Protein AF-A0A9D2ZTX0-F1 (afdb_monomer)

InterPro domains:
  IPR010998 Integrase/recombinase, N-terminal [G3DSA:1.10.150.130] (85-192)
  IPR011010 DNA breaking-rejoining enzyme, catalytic core [SSF56349] (91-241)

Mean predicted aligned error: 12.12 Å

Solvent-accessible surface area (backbone atoms only — not comparable to full-atom values): 14372 Å² total; per-residue (Å²): 134,86,78,83,81,73,77,72,77,84,79,88,62,59,55,50,72,52,39,78,42,81,59,102,68,33,22,44,35,32,36,37,48,36,96,87,70,45,77,43,78,47,73,47,78,42,59,91,89,36,73,79,52,48,54,60,50,31,51,50,51,37,53,42,46,73,73,71,55,65,96,76,73,78,82,90,65,90,51,76,45,49,34,66,58,57,50,52,52,50,54,52,48,47,51,52,34,34,74,71,65,79,36,58,68,69,55,41,54,56,50,54,58,50,46,56,54,49,50,52,51,29,65,76,66,72,44,51,34,40,61,50,66,41,52,70,47,55,49,51,50,50,49,41,39,40,70,73,68,62,45,53,46,58,58,47,40,53,50,49,55,51,45,35,54,52,27,45,56,34,29,80,69,58,77,36,99,53,55,41,45,78,79,57,83,76,62,82,59,78,81,82,90,74,79,81,78,48,78,65,54,49,46,55,54,49,60,50,25,60,75,75,35,53,65,60,41,50,52,53,47,46,33,68,77,68,67,45,49,73,81,52,54,80,67,65,52,79,87,76,64,130

Sequence (242 aa):
MSLDEKKCNKDGAGYTLPRIEKGRHPGIVYSYTGRDGRPREVRMPVAYCWLCDARETADKLSGLLLSGWRPDYVPGLEGRALLLVVLDEYLRYIDDMCRLGAMRRKTVYDYSSRLVILEEYVIRNDKWLLSDFGVPMLSLFLDWLVSHRRVGATTRNNYLTWLSALCSWMWERGYVPQNFAARIRRLREPPKRRDALDAGEMRRVTDWFAVHDPWMLLACRMEYYTMIRPSELVRLRVSDIY

Secondary structure (DSSP, 8-state):
---------SSS--BPPPEEE-SSS-EEEEEEE-TTS-EEEEEEE--GGGTTHHHHHHHHHHHHHHTT--TT--SS-TT-SBHHHHHHHHHHHHHHHHHTTSS-HHHHHHHHHHHHHHHHHHHHTT--BGGG-SHHHHHHHHHHHHHTS---HHHHHHHHHHHHHHHHHHHHTTSSSS-GGGGSPPPPPPPP--PPPPHHHHHHHHHHHHHH-HHHHHHHHHHHHH---HHHHTT--GGG--

Nearest PDB structures (foldseek):
  2a3v-assembly1_C  TM=7.462E-01  e=1.115E-03  Vibrio cholerae O1 biovar El Tor str. N16961
  5vfz-assembly1_A  TM=6.547E-01  e=6.049E-03  Brujitavirus brujita
  7m5z-assembly2_B  TM=2.556E-01  e=1.142E+00  Homo sapiens
  7bl1-assembly1_BBB  TM=2.248E-01  e=2.814E+00  Homo sapiens
  4hzs-assembly2_B  TM=2.550E-01  e=5.230E+00  Homo sapiens

Organism: NCBI:txid2840690

Radius of gyration: 24.65 Å; Cα contacts (8 Å, |Δi|>4): 215; chains: 1; bounding box: 64×43×66 Å

Structure (mmCIF, N/CA/C/O backbone):
data_AF-A0A9D2ZTX0-F1
#
_entry.id   AF-A0A9D2ZTX0-F1
#
loop_
_atom_site.group_PDB
_atom_site.id
_atom_site.type_symbol
_atom_site.label_atom_id
_atom_site.label_alt_id
_atom_site.label_comp_id
_atom_site.label_asym_id
_atom_site.label_entity_id
_atom_site.label_seq_id
_atom_site.pdbx_PDB_ins_code
_atom_site.Cartn_x
_atom_site.Cartn_y
_atom_site.Cartn_z
_atom_site.occupancy
_atom_site.B_iso_or_equiv
_atom_site.auth_seq_id
_atom_site.auth_comp_id
_atom_site.auth_asym_id
_atom_site.auth_atom_id
_atom_site.pdbx_PDB_model_num
ATOM 1 N N . MET A 1 1 ? -37.872 -28.916 15.318 1.00 25.91 1 MET A N 1
ATOM 2 C CA . MET A 1 1 ? -37.302 -29.132 16.664 1.00 25.91 1 MET A CA 1
ATOM 3 C C . MET A 1 1 ? -36.012 -28.336 16.782 1.00 25.91 1 MET A C 1
ATOM 5 O O . MET A 1 1 ? -35.060 -28.703 16.116 1.00 25.91 1 MET A O 1
ATOM 9 N N . SER A 1 2 ? -36.069 -27.253 17.572 1.00 31.95 2 SER A N 1
ATOM 10 C CA . SER A 1 2 ? -34.995 -26.553 18.304 1.00 31.95 2 SER A CA 1
ATOM 11 C C . SER A 1 2 ? -33.679 -26.271 17.553 1.00 31.95 2 SER A C 1
ATOM 13 O O . SER A 1 2 ? -32.958 -27.185 17.184 1.00 31.95 2 SER A O 1
ATOM 15 N N . LEU A 1 3 ? -33.266 -25.021 17.361 1.00 25.86 3 LEU A N 1
ATOM 16 C CA . LEU A 1 3 ? -32.976 -24.095 18.454 1.00 25.86 3 LEU A CA 1
ATOM 17 C C . LEU A 1 3 ? -33.368 -22.659 18.099 1.00 25.86 3 LEU A C 1
ATOM 19 O O . LEU A 1 3 ? -32.938 -22.109 17.089 1.00 25.86 3 LEU A O 1
ATOM 23 N N . ASP A 1 4 ? -34.147 -22.067 18.998 1.00 32.75 4 ASP A N 1
ATOM 24 C CA . ASP A 1 4 ? -34.297 -20.632 19.172 1.00 32.75 4 ASP A CA 1
ATOM 25 C C . ASP A 1 4 ? -32.922 -19.940 19.224 1.00 32.75 4 ASP A C 1
ATOM 27 O O . ASP A 1 4 ? -32.225 -19.979 20.244 1.00 32.75 4 ASP A O 1
ATOM 31 N N . GLU A 1 5 ? -32.538 -19.250 18.146 1.00 34.66 5 GLU A N 1
ATOM 32 C CA . GLU A 1 5 ? -31.548 -18.175 18.225 1.00 34.66 5 GLU A CA 1
ATOM 33 C C . GLU A 1 5 ? -32.193 -17.025 19.005 1.00 34.66 5 GLU A C 1
ATOM 35 O O . GLU A 1 5 ? -32.873 -16.149 18.466 1.00 34.66 5 GLU A O 1
ATOM 40 N N . LYS A 1 6 ? -32.031 -17.086 20.330 1.00 38.16 6 LYS A N 1
ATOM 41 C CA . LYS A 1 6 ? -32.435 -16.053 21.281 1.00 38.16 6 LYS A CA 1
ATOM 42 C C . LYS A 1 6 ? -32.016 -14.674 20.762 1.00 38.16 6 LYS A C 1
ATOM 44 O O . LYS A 1 6 ? -30.841 -14.316 20.817 1.00 38.16 6 LYS A O 1
ATOM 49 N N . LYS A 1 7 ? -32.998 -13.862 20.356 1.00 41.53 7 LYS A N 1
ATOM 50 C CA . LYS A 1 7 ? -32.884 -12.399 20.346 1.00 41.53 7 LYS A CA 1
ATOM 51 C C . LYS A 1 7 ? -32.582 -11.965 21.780 1.00 41.53 7 LYS A C 1
ATOM 53 O O . LYS A 1 7 ? -33.493 -11.853 22.598 1.00 41.53 7 LYS A O 1
ATOM 58 N N . CYS A 1 8 ? -31.306 -11.786 22.116 1.00 39.91 8 CYS A N 1
ATOM 59 C CA . CYS A 1 8 ? -30.923 -11.269 23.423 1.00 39.91 8 CYS A CA 1
ATOM 60 C C . CYS A 1 8 ? -31.188 -9.762 23.431 1.00 39.91 8 CYS A C 1
ATOM 62 O O . CYS A 1 8 ? -30.363 -8.947 23.030 1.00 39.91 8 CYS A O 1
ATOM 64 N N . ASN A 1 9 ? -32.409 -9.415 23.821 1.00 46.78 9 ASN A N 1
ATOM 65 C CA . ASN A 1 9 ? -32.866 -8.056 24.014 1.00 46.78 9 ASN A CA 1
ATOM 66 C C . ASN A 1 9 ? -32.496 -7.636 25.440 1.00 46.78 9 ASN A C 1
ATOM 68 O O . ASN A 1 9 ? -33.145 -8.086 26.386 1.00 46.78 9 ASN A O 1
ATOM 72 N N . LYS A 1 10 ? -31.460 -6.807 25.608 1.00 39.66 10 LYS A N 1
ATOM 73 C CA . LYS A 1 10 ? -31.309 -6.054 26.862 1.00 39.66 10 LYS A CA 1
ATOM 74 C C . LYS A 1 10 ? -31.199 -4.540 26.734 1.00 39.66 10 LYS A C 1
ATOM 76 O O . LYS A 1 10 ? -31.651 -3.901 27.663 1.00 39.66 10 LYS A O 1
ATOM 81 N N . ASP A 1 11 ? -30.812 -3.955 25.597 1.00 41.31 11 ASP A N 1
ATOM 82 C CA . ASP A 1 11 ? -30.728 -2.479 25.493 1.00 41.31 11 ASP A CA 1
ATOM 83 C C . ASP A 1 11 ? -31.084 -1.916 24.098 1.00 41.31 11 ASP A C 1
ATOM 85 O O . ASP A 1 11 ? -30.455 -0.983 23.591 1.00 41.31 11 ASP A O 1
ATOM 89 N N . GLY A 1 12 ? -32.071 -2.503 23.408 1.00 49.69 12 GLY A N 1
ATOM 90 C CA . GLY A 1 12 ? -32.541 -1.976 22.114 1.00 49.69 12 GLY A CA 1
ATOM 91 C C . GLY A 1 12 ? -31.479 -1.979 20.999 1.00 49.69 12 GLY A C 1
ATOM 92 O O . GLY A 1 12 ? -31.549 -1.190 20.054 1.00 49.69 12 GLY A O 1
ATOM 93 N N . ALA A 1 13 ? -30.453 -2.826 21.112 1.00 52.16 13 ALA A N 1
ATOM 94 C CA . ALA A 1 13 ? -29.446 -3.057 20.081 1.00 52.16 13 ALA A CA 1
ATOM 95 C C . ALA A 1 13 ? -29.782 -4.372 19.366 1.00 52.16 13 ALA A C 1
ATOM 97 O O . ALA A 1 13 ? -29.557 -5.449 19.906 1.00 52.16 13 ALA A O 1
ATOM 98 N N . GLY A 1 14 ? -30.382 -4.303 18.176 1.00 63.66 14 GLY A N 1
ATOM 99 C CA . GLY A 1 14 ? -30.700 -5.498 17.395 1.00 63.66 14 GLY A CA 1
ATOM 100 C C . GLY A 1 14 ? -29.445 -6.070 16.742 1.00 63.66 14 GLY A C 1
ATOM 101 O O . GLY A 1 14 ? -29.126 -5.659 15.633 1.00 63.66 14 GLY A O 1
ATOM 102 N N . TYR A 1 15 ? -28.733 -6.985 17.400 1.00 66.88 15 TYR A N 1
ATOM 103 C CA . TYR A 1 15 ? -27.594 -7.710 16.823 1.00 66.88 15 TYR A CA 1
ATOM 104 C C . TYR A 1 15 ? -27.727 -9.228 16.998 1.00 66.88 15 TYR A C 1
ATOM 106 O O . TYR A 1 15 ? -28.433 -9.702 17.890 1.00 66.88 15 TYR A O 1
ATOM 114 N N . THR A 1 16 ? -27.050 -9.993 16.142 1.00 77.00 16 THR A N 1
ATOM 115 C CA . THR A 1 16 ? -26.852 -11.439 16.301 1.00 77.00 16 THR A CA 1
ATOM 116 C C . THR A 1 16 ? -25.441 -11.724 16.790 1.00 77.00 16 THR A C 1
ATOM 118 O O . THR A 1 16 ? -24.503 -10.982 16.491 1.00 77.00 16 THR A O 1
ATOM 121 N N . LEU A 1 17 ? -25.284 -12.798 17.564 1.00 75.25 17 LEU A N 1
ATOM 122 C CA . LEU A 1 17 ? -23.962 -13.220 18.010 1.00 75.25 17 LEU A CA 1
ATOM 123 C C . LEU A 1 17 ? -23.125 -13.726 16.816 1.00 75.25 17 LEU A C 1
ATOM 125 O O . LEU A 1 17 ? -23.687 -14.302 15.879 1.00 75.25 17 LEU A O 1
ATOM 129 N N . PRO A 1 18 ? -21.797 -13.523 16.842 1.00 76.94 18 PRO A N 1
ATOM 130 C CA . PRO A 1 18 ? -20.884 -14.024 15.826 1.00 76.94 18 PRO A CA 1
ATOM 131 C C . PRO A 1 18 ? -20.970 -15.540 15.674 1.00 76.94 18 PRO A C 1
ATOM 133 O O . PRO A 1 18 ? -20.752 -16.292 16.622 1.00 76.94 18 PRO A O 1
ATOM 136 N N . ARG A 1 19 ? -21.248 -15.990 14.450 1.00 77.50 19 ARG A N 1
ATOM 137 C CA . ARG A 1 19 ? -21.263 -17.403 14.064 1.00 77.50 19 ARG A CA 1
ATOM 138 C C . ARG A 1 19 ? -20.160 -17.691 13.057 1.00 77.50 19 ARG A C 1
ATOM 140 O O . ARG A 1 19 ? -19.867 -16.872 12.191 1.00 77.50 19 ARG A O 1
ATOM 147 N N . ILE A 1 20 ? -19.560 -18.872 13.143 1.00 73.62 20 ILE A N 1
ATOM 148 C CA . ILE A 1 20 ? -18.525 -19.307 12.201 1.00 73.62 20 ILE A CA 1
ATOM 149 C C . ILE A 1 20 ? -19.203 -20.062 11.057 1.00 73.62 20 ILE A C 1
ATOM 151 O O . ILE A 1 20 ? -19.726 -21.158 11.256 1.00 73.62 20 ILE A O 1
ATOM 155 N N . GLU A 1 21 ? -19.171 -19.507 9.850 1.00 76.56 21 GLU A N 1
ATOM 156 C CA . GLU A 1 21 ? -19.617 -20.193 8.639 1.00 76.56 21 GLU A CA 1
ATOM 157 C C . GLU A 1 21 ? -18.434 -20.904 7.977 1.00 76.56 21 GLU A C 1
ATOM 159 O O . GLU A 1 21 ? -17.402 -20.292 7.719 1.00 76.56 21 GLU A O 1
ATOM 164 N N . LYS A 1 22 ? -18.581 -22.202 7.679 1.00 63.84 22 LYS A N 1
ATOM 165 C CA . LYS A 1 22 ? -17.542 -23.049 7.052 1.00 63.84 22 LYS A CA 1
ATOM 166 C C . LYS A 1 22 ? -17.790 -23.334 5.559 1.00 63.84 22 LYS A C 1
ATOM 168 O O . LYS A 1 22 ? -17.247 -24.291 5.021 1.00 63.84 22 LYS A O 1
ATOM 173 N N . GLY A 1 23 ? -18.664 -22.559 4.910 1.00 65.50 23 GLY A N 1
ATOM 174 C CA . GLY A 1 23 ? -19.071 -22.768 3.514 1.00 65.50 23 GLY A CA 1
ATOM 175 C C . GLY A 1 23 ? -18.003 -22.377 2.482 1.00 65.50 23 GLY A C 1
ATOM 176 O O . GLY A 1 23 ? -16.821 -22.275 2.791 1.00 65.50 23 GLY A O 1
ATOM 177 N N . ARG A 1 24 ? -18.432 -22.087 1.242 1.00 50.38 24 ARG A N 1
ATOM 178 C CA . ARG A 1 24 ? -17.557 -21.677 0.116 1.00 50.38 24 ARG A CA 1
ATOM 179 C C . ARG A 1 24 ? -16.656 -20.469 0.438 1.00 50.38 24 ARG A C 1
ATOM 181 O O . ARG A 1 24 ? -15.595 -20.325 -0.161 1.00 50.38 24 ARG A O 1
ATOM 188 N N . HIS A 1 25 ? -17.072 -19.643 1.400 1.00 55.59 25 HIS A N 1
ATOM 189 C CA . HIS A 1 25 ? -16.300 -18.546 1.979 1.00 55.59 25 HIS A CA 1
ATOM 190 C C . HIS A 1 25 ? -16.294 -18.677 3.511 1.00 55.59 25 HIS A C 1
ATOM 192 O O . HIS A 1 25 ? -17.239 -18.197 4.155 1.00 55.59 25 HIS A O 1
ATOM 198 N N . PRO A 1 26 ? -15.284 -19.352 4.094 1.00 60.81 26 PRO A N 1
ATOM 199 C CA . PRO A 1 26 ? -15.187 -19.497 5.538 1.00 60.81 26 PRO A CA 1
ATOM 200 C C . PRO A 1 26 ? -14.996 -18.129 6.204 1.00 60.81 26 PRO A C 1
ATOM 202 O O . PRO A 1 26 ? -14.228 -17.292 5.726 1.00 60.81 26 PRO A O 1
ATOM 205 N N . GLY A 1 27 ? -15.737 -17.866 7.278 1.00 68.31 27 GLY A N 1
ATOM 206 C CA . GLY A 1 27 ? -15.765 -16.541 7.891 1.00 68.31 27 GLY A CA 1
ATOM 207 C C . GLY A 1 27 ? -16.556 -16.474 9.189 1.00 68.31 27 GLY A C 1
ATOM 208 O O . GLY A 1 27 ? -17.380 -17.345 9.465 1.00 68.31 27 GLY A O 1
ATOM 209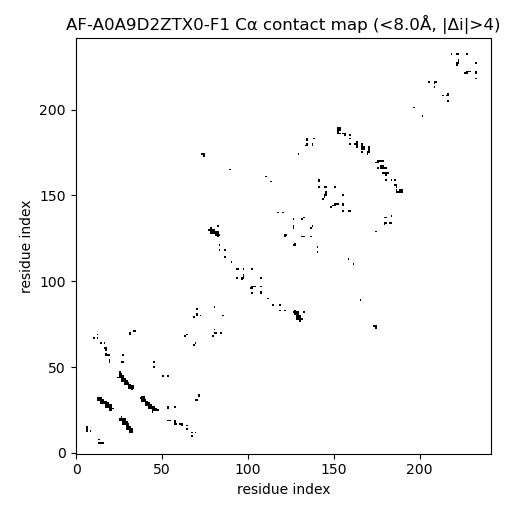 N N . ILE A 1 28 ? -16.324 -15.423 9.971 1.00 70.06 28 ILE A N 1
ATOM 210 C CA . ILE A 1 28 ? -17.171 -15.075 11.116 1.00 70.06 28 ILE A CA 1
ATOM 211 C C . ILE A 1 28 ? -18.236 -14.106 10.618 1.00 70.06 28 ILE A C 1
ATOM 213 O O . ILE A 1 28 ? -17.913 -13.070 10.039 1.00 70.06 28 ILE A O 1
ATOM 217 N N . VAL A 1 29 ? -19.499 -14.458 10.825 1.00 70.50 29 VAL A N 1
ATOM 218 C CA . VAL A 1 29 ? -20.656 -13.687 10.379 1.00 70.50 29 VAL A CA 1
ATOM 219 C C . VAL A 1 29 ? -21.437 -13.216 11.592 1.00 70.50 29 VAL A C 1
ATOM 221 O O . VAL A 1 29 ? -21.759 -14.010 12.473 1.00 70.50 29 VAL A O 1
ATOM 224 N N . TYR A 1 30 ? -21.762 -11.933 11.639 1.00 72.25 30 TYR A N 1
ATOM 225 C CA . TYR A 1 30 ? -22.732 -11.390 12.583 1.00 72.25 30 TYR A CA 1
ATOM 226 C C . TYR A 1 30 ? -23.543 -10.297 11.902 1.00 72.25 30 TYR A C 1
ATOM 228 O O . TYR A 1 30 ? -23.089 -9.667 10.948 1.00 72.25 30 TYR A O 1
ATOM 236 N N . SER A 1 31 ? -24.759 -10.076 12.381 1.00 68.25 31 SER A N 1
ATOM 237 C CA . SER A 1 31 ? -25.627 -9.017 11.885 1.00 68.25 31 SER A CA 1
ATOM 238 C C . SER A 1 31 ? -25.897 -8.012 12.986 1.00 68.25 31 SER A C 1
ATOM 240 O O . SER A 1 31 ? -25.929 -8.354 14.167 1.00 68.25 31 SER A O 1
ATOM 242 N N . TYR A 1 32 ? -26.079 -6.760 12.606 1.00 68.81 32 TYR A N 1
ATOM 243 C CA . TYR A 1 32 ? -26.488 -5.711 13.521 1.00 68.81 32 TYR A CA 1
ATOM 244 C C . TYR A 1 32 ? -27.439 -4.751 12.817 1.00 68.81 32 TYR A C 1
ATOM 246 O O . TYR A 1 32 ? -27.432 -4.614 11.596 1.00 68.81 32 TYR A O 1
ATOM 254 N N . THR A 1 33 ? -28.284 -4.090 13.592 1.00 65.31 33 THR A N 1
ATOM 255 C CA . THR A 1 33 ? -29.212 -3.077 13.103 1.00 65.31 33 THR A CA 1
ATOM 256 C C . THR A 1 33 ? -28.490 -1.744 13.136 1.00 65.31 33 THR A C 1
ATOM 258 O O . THR A 1 33 ? -28.176 -1.253 14.220 1.00 65.31 33 THR A O 1
ATOM 261 N N . GLY A 1 34 ? -28.224 -1.187 11.956 1.00 56.22 34 GLY A N 1
ATOM 262 C CA . GLY A 1 34 ? -27.657 0.145 11.817 1.00 56.22 34 GLY A CA 1
ATOM 263 C C . GLY A 1 34 ? -28.559 1.217 12.434 1.00 56.22 34 GLY A C 1
ATOM 264 O O . GLY A 1 34 ? -29.766 1.021 12.591 1.00 56.22 34 GLY A O 1
ATOM 265 N N . ARG A 1 35 ? -28.005 2.394 12.743 1.00 50.38 35 ARG A N 1
ATOM 266 C CA . ARG A 1 35 ? -28.781 3.585 13.160 1.00 50.38 35 ARG A CA 1
ATOM 267 C C . ARG A 1 35 ? -29.896 3.991 12.187 1.00 50.38 35 ARG A C 1
ATOM 269 O O . ARG A 1 35 ? -30.874 4.596 12.610 1.00 50.38 35 ARG A O 1
ATOM 276 N N . ASP A 1 36 ? -29.749 3.658 10.908 1.00 55.22 36 ASP A N 1
ATOM 277 C CA . ASP A 1 36 ? -30.762 3.816 9.855 1.00 55.22 36 ASP A CA 1
ATOM 278 C C . ASP A 1 36 ? -31.920 2.802 9.969 1.00 55.22 36 ASP A C 1
ATOM 280 O O . ASP A 1 36 ? -32.817 2.784 9.127 1.00 55.22 36 ASP A O 1
ATOM 284 N N . GLY A 1 37 ? -31.896 1.941 10.992 1.00 60.41 37 GLY A N 1
ATOM 285 C CA . GLY A 1 37 ? -32.840 0.848 11.197 1.00 60.41 37 GLY A CA 1
ATOM 286 C C . GLY A 1 37 ? -32.612 -0.330 10.251 1.00 60.41 37 GLY A C 1
ATOM 287 O O . GLY A 1 37 ? -33.380 -1.292 10.289 1.00 60.41 37 GLY A O 1
ATOM 288 N N . ARG A 1 38 ? -31.585 -0.280 9.389 1.00 59.88 38 ARG A N 1
ATOM 289 C CA . ARG A 1 38 ? -31.340 -1.319 8.390 1.00 59.88 38 ARG A CA 1
ATOM 290 C C . ARG A 1 38 ? -30.406 -2.386 8.953 1.00 59.88 38 ARG A C 1
ATOM 292 O O . ARG A 1 38 ? -29.350 -2.049 9.491 1.00 59.88 38 ARG A O 1
ATOM 299 N N . PRO A 1 39 ? -30.748 -3.675 8.815 1.00 62.56 39 PRO A N 1
ATOM 300 C CA . PRO A 1 39 ? -29.838 -4.742 9.187 1.00 62.56 39 PRO A CA 1
ATOM 301 C C . PRO A 1 39 ? -28.631 -4.745 8.243 1.00 62.56 39 PRO A C 1
ATOM 303 O O . PRO A 1 39 ? -28.773 -4.649 7.023 1.00 62.56 39 PRO A O 1
ATOM 306 N N . ARG A 1 40 ? -27.438 -4.860 8.817 1.00 63.12 40 ARG A N 1
ATOM 307 C CA . ARG A 1 40 ? -26.170 -5.023 8.109 1.00 63.12 40 ARG A CA 1
ATOM 308 C C . ARG A 1 40 ? -25.553 -6.338 8.538 1.00 63.12 40 ARG A C 1
ATOM 310 O O . ARG A 1 40 ? -25.450 -6.615 9.731 1.00 63.12 40 ARG A O 1
ATOM 317 N N . GLU A 1 41 ? -25.154 -7.138 7.562 1.00 65.44 41 GLU A N 1
ATOM 318 C CA . GLU A 1 41 ? -24.397 -8.362 7.790 1.00 65.44 41 GLU A CA 1
ATOM 319 C C . GLU A 1 41 ? -22.910 -8.053 7.621 1.00 65.44 41 GLU A C 1
ATOM 321 O O . GLU A 1 41 ? -22.486 -7.524 6.594 1.00 65.44 41 GLU A O 1
ATOM 326 N N . VAL A 1 42 ? -22.126 -8.360 8.649 1.00 63.69 42 VAL A N 1
ATOM 327 C CA . VAL A 1 42 ? -20.670 -8.278 8.615 1.00 63.69 42 VAL A CA 1
ATOM 328 C C . VAL A 1 42 ? -20.138 -9.683 8.454 1.00 63.69 42 VAL A C 1
ATOM 330 O O . VAL A 1 42 ? -20.404 -10.556 9.280 1.00 63.69 42 VAL A O 1
ATOM 333 N N . ARG A 1 43 ? -19.352 -9.885 7.399 1.00 60.41 43 ARG A N 1
ATOM 334 C CA . ARG A 1 43 ? -18.610 -11.117 7.163 1.00 60.41 43 ARG A CA 1
ATOM 335 C C . ARG A 1 43 ? -17.131 -10.809 7.276 1.00 60.41 43 ARG A C 1
ATOM 337 O O . ARG A 1 43 ? -16.570 -10.149 6.411 1.00 60.41 43 ARG A O 1
ATOM 344 N N . MET A 1 44 ? -16.501 -11.314 8.325 1.00 61.25 44 MET A N 1
ATOM 345 C CA . MET A 1 44 ? -15.054 -11.254 8.477 1.00 61.25 44 MET A CA 1
ATOM 346 C C . MET A 1 44 ? -14.467 -12.491 7.792 1.00 61.25 44 MET A C 1
ATOM 348 O O . MET A 1 44 ? -14.708 -13.607 8.268 1.00 61.25 44 MET A O 1
ATOM 352 N N . PRO A 1 45 ? -13.776 -12.338 6.647 1.00 50.47 45 PRO A N 1
ATOM 353 C CA . PRO A 1 45 ? -13.192 -13.468 5.941 1.00 50.47 45 PRO A CA 1
ATOM 354 C C . PRO A 1 45 ? -12.119 -14.116 6.816 1.00 50.47 45 PRO A C 1
ATOM 356 O O . PRO A 1 45 ? -11.211 -13.457 7.312 1.00 50.47 45 PRO A O 1
ATOM 359 N N . VAL A 1 46 ? -12.228 -15.426 7.002 1.00 56.53 46 VAL A N 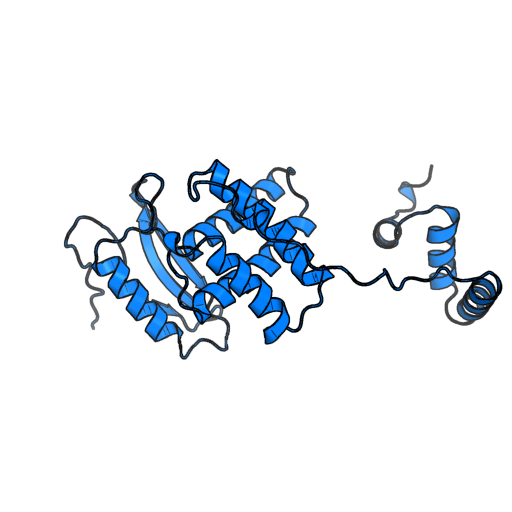1
ATOM 360 C CA . VAL A 1 46 ? -11.255 -16.220 7.752 1.00 56.53 46 VAL A CA 1
ATOM 361 C C . VAL A 1 46 ? -10.452 -16.982 6.706 1.00 56.53 46 VAL A C 1
ATOM 363 O O . VAL A 1 46 ? -10.976 -17.882 6.048 1.00 56.53 46 VAL A O 1
ATOM 366 N N . ALA A 1 47 ? -9.189 -16.607 6.485 1.00 47.34 47 ALA A N 1
ATOM 367 C CA . ALA A 1 47 ? -8.325 -17.384 5.597 1.00 47.34 47 ALA A CA 1
ATOM 368 C C . ALA A 1 47 ? -8.165 -18.818 6.145 1.00 47.34 47 ALA A C 1
ATOM 370 O O . ALA A 1 47 ? -8.202 -19.036 7.353 1.00 47.34 47 ALA A O 1
ATOM 371 N N . TYR A 1 48 ? -7.996 -19.807 5.260 1.00 39.28 48 TYR A N 1
ATOM 372 C CA . TYR A 1 48 ? -8.075 -21.248 5.577 1.00 39.28 48 TYR A CA 1
ATOM 373 C C . TYR A 1 48 ? -7.172 -21.707 6.747 1.00 39.28 48 TYR A C 1
ATOM 375 O O . TYR A 1 48 ? -7.469 -22.709 7.392 1.00 39.28 48 TYR A O 1
ATOM 383 N N . CYS A 1 49 ? -6.099 -20.970 7.056 1.00 38.88 49 CYS A N 1
ATOM 384 C CA . CYS A 1 49 ? -5.198 -21.237 8.180 1.00 38.88 49 CYS A CA 1
ATOM 385 C C . CYS A 1 49 ? -5.697 -20.753 9.564 1.00 38.88 49 CYS A C 1
ATOM 387 O O . CYS A 1 49 ? -5.014 -21.008 10.549 1.00 38.88 49 CYS A O 1
ATOM 389 N N . TRP A 1 50 ? -6.875 -20.118 9.661 1.00 43.88 50 TRP A N 1
ATOM 390 C CA . TRP A 1 50 ? -7.384 -19.437 10.870 1.00 43.88 50 TRP A CA 1
ATOM 391 C C . TRP A 1 50 ? -8.615 -20.092 11.532 1.00 43.88 50 TRP A C 1
ATOM 393 O O . TRP A 1 50 ? -9.237 -19.498 12.410 1.00 43.88 50 TRP A O 1
ATOM 403 N N . LEU A 1 51 ? -9.001 -21.320 11.164 1.00 48.16 51 LEU A N 1
ATOM 404 C CA . LEU A 1 51 ? -10.139 -22.008 11.810 1.00 48.16 51 LEU A CA 1
ATOM 405 C C . LEU A 1 51 ? -9.940 -22.235 13.325 1.00 48.16 51 LEU A C 1
ATOM 407 O O . LEU A 1 51 ? -10.928 -22.370 14.046 1.00 48.16 51 LEU A O 1
ATOM 411 N N . CYS A 1 52 ? -8.690 -22.250 13.795 1.00 45.28 52 CYS A N 1
ATOM 412 C CA . CYS A 1 52 ? -8.312 -22.392 15.203 1.00 45.28 52 CYS A CA 1
ATOM 413 C C . CYS A 1 52 ? -8.628 -21.120 16.013 1.00 45.28 52 CYS A C 1
ATOM 415 O O . CYS A 1 52 ? -9.225 -21.208 17.083 1.00 45.28 52 CYS A O 1
ATOM 417 N N . ASP A 1 53 ? -8.325 -19.947 15.450 1.00 56.25 53 ASP A N 1
ATOM 418 C CA . ASP A 1 53 ? -8.466 -18.639 16.111 1.00 56.25 53 ASP A CA 1
ATOM 419 C C . ASP A 1 53 ? -9.833 -17.988 15.836 1.00 56.25 53 ASP A C 1
ATOM 421 O O . ASP A 1 53 ? -10.230 -17.027 16.497 1.00 56.25 53 ASP A O 1
ATOM 425 N N . ALA A 1 54 ? -10.596 -18.514 14.870 1.00 59.12 54 ALA A N 1
ATOM 426 C CA . ALA A 1 54 ? -11.928 -18.014 14.531 1.00 59.12 54 ALA A CA 1
ATOM 427 C C . ALA A 1 54 ? -12.916 -18.125 15.703 1.00 59.12 54 ALA A C 1
ATOM 429 O O . ALA A 1 54 ? -13.827 -17.309 15.827 1.00 59.12 54 ALA A O 1
ATOM 430 N N . ARG A 1 55 ? -12.733 -19.125 16.573 1.00 65.44 55 ARG A N 1
ATOM 431 C CA . ARG A 1 55 ? -13.561 -19.313 17.769 1.00 65.44 55 ARG A CA 1
ATOM 432 C C . ARG A 1 55 ? -13.225 -18.296 18.848 1.00 65.44 55 ARG A C 1
ATOM 434 O O . ARG A 1 55 ? -14.125 -17.619 19.320 1.00 65.44 55 ARG A O 1
ATOM 441 N N . GLU A 1 56 ? -11.940 -18.099 19.127 1.00 64.44 56 GLU A N 1
ATOM 442 C CA . GLU A 1 56 ? -11.476 -17.058 20.049 1.00 64.44 56 GLU A CA 1
ATOM 443 C C . GLU A 1 56 ? -11.887 -15.656 19.574 1.00 64.44 56 GLU A C 1
ATOM 445 O O . GLU A 1 56 ? -12.342 -14.822 20.354 1.00 64.44 56 GLU A O 1
ATOM 450 N N . THR A 1 57 ? -11.799 -15.413 18.267 1.00 63.94 57 THR A N 1
ATOM 451 C CA . THR A 1 57 ? -12.245 -14.164 17.645 1.00 63.94 57 THR A CA 1
ATOM 452 C C . THR A 1 57 ? -13.756 -13.972 17.803 1.00 63.94 57 THR A C 1
ATOM 454 O O . THR A 1 57 ? -14.201 -12.891 18.188 1.00 63.94 57 THR A O 1
ATOM 457 N N . ALA A 1 58 ? -14.555 -15.016 17.553 1.00 69.31 58 ALA A N 1
ATOM 458 C CA . ALA A 1 58 ? -16.002 -14.983 17.754 1.00 69.31 58 ALA A CA 1
ATOM 459 C C . ALA A 1 58 ? -16.375 -14.760 19.231 1.00 69.31 58 ALA A C 1
ATOM 461 O O . ALA A 1 58 ? -17.297 -13.993 19.513 1.00 69.31 58 ALA A O 1
ATOM 462 N N . ASP A 1 59 ? -15.637 -15.356 20.168 1.00 70.81 59 ASP A N 1
ATOM 463 C CA . ASP A 1 59 ? -15.845 -15.193 21.609 1.00 70.81 59 ASP A CA 1
ATOM 464 C C . ASP A 1 59 ? -15.503 -13.762 22.066 1.00 70.81 59 ASP A C 1
ATOM 466 O O . ASP A 1 59 ? -16.285 -13.135 22.784 1.00 70.81 59 ASP A O 1
ATOM 470 N N . LYS A 1 60 ? -14.395 -13.186 21.578 1.00 68.25 60 LYS A N 1
ATOM 471 C CA . LYS A 1 60 ? -14.025 -11.780 21.831 1.00 68.25 60 LYS A CA 1
ATOM 472 C C . LYS A 1 60 ? -15.061 -10.805 21.257 1.00 68.25 60 LYS A C 1
ATOM 474 O O . LYS A 1 60 ? -15.498 -9.895 21.960 1.00 68.25 60 LYS A O 1
ATOM 479 N N . LEU A 1 61 ? -15.508 -11.010 20.013 1.00 69.75 61 LEU A N 1
ATOM 480 C CA . LEU A 1 61 ? -16.586 -10.217 19.401 1.00 69.75 61 LEU A CA 1
ATOM 481 C C . LEU A 1 61 ? -17.900 -10.343 20.178 1.00 69.75 61 LEU A C 1
ATOM 483 O O . LEU A 1 61 ? -18.590 -9.344 20.372 1.00 69.75 61 LEU A O 1
ATOM 487 N N . SER A 1 62 ? -18.226 -11.544 20.659 1.00 73.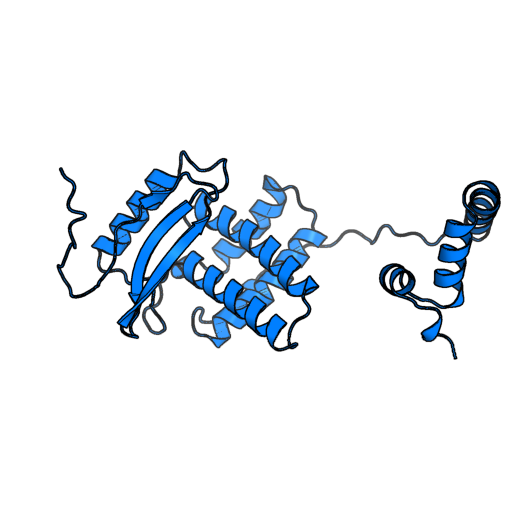44 62 SER A N 1
ATOM 488 C CA . SER A 1 62 ? -19.388 -11.774 21.520 1.00 73.44 62 SER A CA 1
ATOM 489 C C . SER A 1 62 ? -19.273 -10.969 22.812 1.00 73.44 62 SER A C 1
ATOM 491 O O . SER A 1 62 ? -20.223 -10.289 23.184 1.00 73.44 62 SER A O 1
ATOM 493 N N . GLY A 1 63 ? -18.103 -10.976 23.461 1.00 72.25 63 GLY A N 1
ATOM 494 C CA . GLY A 1 63 ? -17.833 -10.170 24.655 1.00 72.25 63 GLY A CA 1
ATOM 495 C C . GLY A 1 63 ? -18.011 -8.669 24.415 1.00 72.25 63 GLY A C 1
ATOM 496 O O . GLY A 1 63 ? -18.653 -7.986 25.213 1.00 72.25 63 GLY A O 1
ATOM 497 N N . LEU A 1 64 ? -17.519 -8.163 23.281 1.00 68.19 64 LEU A N 1
ATOM 498 C CA . LEU A 1 64 ? -17.701 -6.763 22.895 1.00 68.19 64 LEU A CA 1
ATOM 499 C C . LEU A 1 64 ? -19.181 -6.433 22.678 1.00 68.19 64 LEU A C 1
ATOM 501 O O . LEU A 1 64 ? -19.690 -5.509 23.310 1.00 68.19 64 LEU A O 1
ATOM 505 N N . LEU A 1 65 ? -19.899 -7.203 21.861 1.00 68.12 65 LEU A N 1
ATOM 506 C CA . LEU A 1 65 ? -21.328 -6.990 21.606 1.00 68.12 65 LEU A CA 1
ATOM 507 C C . LEU A 1 65 ? -22.165 -7.049 22.898 1.00 68.12 65 LEU A C 1
ATOM 509 O O . LEU A 1 65 ? -23.034 -6.203 23.118 1.00 68.12 65 LEU A O 1
ATOM 513 N N . LEU A 1 66 ? -21.853 -7.992 23.795 1.00 69.94 66 LEU A N 1
ATOM 514 C CA . LEU A 1 66 ? -22.505 -8.132 25.102 1.00 69.94 66 LEU A CA 1
ATOM 515 C C . LEU A 1 66 ? -22.229 -6.948 26.037 1.00 69.94 66 LEU A C 1
ATOM 517 O O . LEU A 1 66 ? -23.093 -6.599 26.837 1.00 69.94 66 LEU A O 1
ATOM 521 N N . SER A 1 67 ? -21.073 -6.291 25.911 1.00 64.56 67 SER A N 1
ATOM 522 C CA . SER A 1 67 ? -20.744 -5.057 26.643 1.00 64.56 67 SER A CA 1
ATOM 523 C C . SER A 1 67 ? -21.486 -3.807 26.134 1.00 64.56 67 SER A C 1
ATOM 525 O O . SER A 1 67 ? -21.230 -2.700 26.608 1.00 64.56 67 SER A O 1
ATOM 527 N N . GLY A 1 68 ? -22.407 -3.965 25.173 1.00 59.66 68 GLY A N 1
ATOM 528 C CA . GLY A 1 68 ? -23.172 -2.871 24.569 1.00 59.66 68 GLY A CA 1
ATOM 529 C C . GLY A 1 68 ? -22.452 -2.180 23.409 1.00 59.66 68 GLY A C 1
ATOM 530 O O . GLY A 1 68 ? -22.842 -1.084 23.003 1.00 59.66 68 GLY A O 1
ATOM 531 N N . TRP A 1 69 ? -21.400 -2.799 22.866 1.00 60.69 69 TRP A N 1
ATOM 532 C CA . TRP A 1 69 ? -20.709 -2.308 21.676 1.00 60.69 69 TRP A CA 1
ATOM 533 C C . TRP A 1 69 ? -21.625 -2.360 20.442 1.00 60.69 69 TRP A C 1
ATOM 535 O O . TRP A 1 69 ? -22.297 -3.364 20.201 1.00 60.69 69 TRP A O 1
ATOM 545 N N . ARG A 1 70 ? -21.646 -1.278 19.648 1.00 56.94 70 ARG A N 1
ATOM 546 C CA . ARG A 1 70 ? -22.395 -1.185 18.383 1.00 56.94 70 ARG A CA 1
ATOM 547 C C . ARG A 1 70 ? -21.425 -1.024 17.199 1.00 56.94 70 ARG A C 1
ATOM 549 O O . ARG A 1 70 ? -20.605 -0.104 17.244 1.00 56.94 70 ARG A O 1
ATOM 556 N N . PRO A 1 71 ? -21.511 -1.863 16.151 1.00 54.81 71 PRO A N 1
ATOM 557 C CA . PRO A 1 71 ? -20.578 -1.843 15.013 1.00 54.81 71 PRO A CA 1
ATOM 558 C C . PRO A 1 71 ? -20.631 -0.579 14.142 1.00 54.81 71 PRO A C 1
ATOM 560 O O . PRO A 1 71 ? -19.693 -0.289 13.410 1.00 54.81 71 PRO A O 1
ATOM 563 N N . ASP A 1 72 ? -21.722 0.172 14.213 1.00 49.72 72 ASP A N 1
ATOM 564 C CA . ASP A 1 72 ? -22.063 1.336 13.390 1.00 49.72 72 ASP A CA 1
ATOM 565 C C . ASP A 1 72 ? -21.670 2.691 14.006 1.00 49.72 72 ASP A C 1
ATOM 567 O O . ASP A 1 72 ? -22.262 3.728 13.702 1.00 49.72 72 ASP A O 1
ATOM 571 N N . TYR A 1 73 ? -20.662 2.717 14.878 1.00 43.09 73 TYR A N 1
ATOM 572 C CA . TYR A 1 73 ? -20.271 3.948 15.558 1.00 43.09 73 TYR A CA 1
ATOM 573 C C . TYR A 1 73 ? -19.372 4.885 14.721 1.00 43.09 73 TYR A C 1
ATOM 575 O O . TYR A 1 73 ? -18.272 4.516 14.314 1.00 43.09 73 TYR A O 1
ATOM 583 N N . VAL A 1 74 ? -19.823 6.138 14.574 1.00 44.44 74 VAL A N 1
ATOM 584 C CA . VAL A 1 74 ? -19.095 7.339 14.110 1.00 44.44 74 VAL A CA 1
ATOM 585 C C . VAL A 1 74 ? -19.592 8.520 14.974 1.00 44.44 74 VAL A C 1
ATOM 587 O O . VAL A 1 74 ? -20.743 8.484 15.422 1.00 44.44 74 VAL A O 1
ATOM 590 N N . PRO A 1 75 ? -18.898 9.664 15.027 1.00 37.66 75 PRO A N 1
ATOM 591 C CA . PRO A 1 75 ? -17.696 10.045 15.778 1.00 37.66 75 PRO A CA 1
ATOM 592 C C . PRO A 1 75 ? -17.999 10.540 17.222 1.00 37.66 75 PRO A C 1
ATOM 594 O O . PRO A 1 75 ? -19.132 10.909 17.530 1.00 37.66 75 PRO A O 1
ATOM 597 N N . GLY A 1 76 ? -16.979 10.595 18.100 1.00 47.81 76 GLY A N 1
ATOM 598 C CA . GLY A 1 76 ? -17.069 11.204 19.451 1.00 47.81 76 GLY A CA 1
ATOM 599 C C . GLY A 1 76 ? -16.804 10.296 20.670 1.00 47.81 76 GLY A C 1
ATOM 600 O O . GLY A 1 76 ? -16.898 10.754 21.803 1.00 47.81 76 GLY A O 1
ATOM 601 N N . LEU A 1 77 ? -16.460 9.023 20.466 1.00 44.84 77 LEU A N 1
ATOM 602 C CA . LEU A 1 77 ? -16.007 8.087 21.500 1.00 44.84 77 LEU A CA 1
ATOM 603 C C . LEU A 1 77 ? -14.679 7.522 21.025 1.00 44.84 77 LEU A C 1
ATOM 605 O O . LEU A 1 77 ? -14.604 6.479 20.370 1.00 44.84 77 LEU A O 1
ATOM 609 N N . GLU A 1 78 ? -13.636 8.282 21.321 1.00 52.84 78 GLU A N 1
ATOM 610 C CA . GLU A 1 78 ? -12.247 7.898 21.136 1.00 52.84 78 GLU A CA 1
ATOM 611 C C . GLU A 1 78 ? -12.024 6.517 21.789 1.00 52.84 78 GLU A C 1
ATOM 613 O O . GLU A 1 78 ? -12.121 6.357 23.004 1.00 52.84 78 GLU A O 1
ATOM 618 N N . GLY A 1 79 ? -11.796 5.484 20.968 1.00 50.78 79 GLY A N 1
ATOM 619 C CA . GLY A 1 79 ? -11.236 4.205 21.420 1.00 50.78 79 GLY A CA 1
ATOM 620 C C . GLY A 1 79 ? -12.149 2.980 21.544 1.00 50.78 79 GLY A C 1
ATOM 621 O O . GLY A 1 79 ? -11.658 1.937 21.965 1.00 50.78 79 GLY A O 1
ATOM 622 N N . ARG A 1 80 ? -13.432 3.029 21.149 1.00 52.66 80 ARG A N 1
ATOM 623 C CA . ARG A 1 80 ? -14.303 1.823 21.147 1.00 52.66 80 ARG A CA 1
ATOM 624 C C . ARG A 1 80 ? -14.664 1.267 19.765 1.00 52.66 80 ARG A C 1
ATOM 626 O O . ARG A 1 80 ? -15.294 0.219 19.695 1.00 52.66 80 ARG A O 1
ATOM 633 N N . ALA A 1 81 ? -14.294 1.921 18.665 1.00 64.69 81 ALA A N 1
ATOM 634 C CA . ALA A 1 81 ? -14.537 1.381 17.322 1.00 64.69 81 ALA A CA 1
ATOM 635 C C . ALA A 1 81 ? -13.597 0.201 17.019 1.00 64.69 81 ALA A C 1
ATOM 637 O O . ALA A 1 81 ? -12.444 0.216 17.446 1.00 64.69 81 ALA A O 1
ATOM 638 N N . LEU A 1 82 ? -14.063 -0.801 16.264 1.00 73.38 82 LEU A N 1
ATOM 639 C CA . LEU A 1 82 ? -13.187 -1.863 15.761 1.00 73.38 82 LEU A CA 1
ATOM 640 C C . LEU A 1 82 ? -12.417 -1.365 14.542 1.00 73.38 82 LEU A C 1
ATOM 642 O O . LEU A 1 82 ? -13.014 -0.912 13.565 1.00 73.38 82 LEU A O 1
ATOM 646 N N . LEU A 1 83 ? -11.099 -1.528 14.568 1.00 82.38 83 LEU A N 1
ATOM 647 C CA . LEU A 1 83 ? -10.226 -1.162 13.460 1.00 82.38 83 LEU A CA 1
ATOM 648 C C . LEU A 1 83 ? -10.626 -1.895 12.172 1.00 82.38 83 LEU A C 1
ATOM 650 O O . LEU A 1 83 ? -10.701 -1.277 11.118 1.00 82.38 83 LEU A O 1
ATOM 654 N N . LEU A 1 84 ? -10.970 -3.182 12.261 1.00 78.94 84 LEU A N 1
ATOM 655 C CA . LEU A 1 84 ? -11.367 -3.984 11.097 1.00 78.94 84 LEU A CA 1
ATOM 656 C C . LEU A 1 84 ? -12.644 -3.466 10.414 1.00 78.94 84 LEU A C 1
ATOM 658 O O . LEU A 1 84 ? -12.754 -3.533 9.196 1.00 78.94 84 LEU A O 1
ATOM 662 N N . VAL A 1 85 ? -13.581 -2.883 11.169 1.00 76.25 85 VAL A N 1
ATOM 663 C CA . VAL A 1 85 ? -14.787 -2.266 10.587 1.00 76.25 85 VAL A CA 1
ATOM 664 C C . VAL A 1 85 ? -14.424 -1.001 9.808 1.00 76.25 85 VAL A C 1
ATOM 666 O O . VAL A 1 85 ? -14.935 -0.779 8.712 1.00 76.25 85 VAL A O 1
ATOM 669 N N . VAL A 1 86 ? -13.502 -0.194 10.341 1.00 83.69 86 VAL A N 1
ATOM 670 C CA . VAL A 1 86 ? -12.994 1.005 9.656 1.00 83.69 86 VAL A CA 1
ATOM 671 C C . VAL A 1 86 ? -12.232 0.626 8.379 1.00 83.69 86 VAL A C 1
ATOM 673 O O . VAL A 1 86 ? -12.363 1.301 7.359 1.00 83.69 86 VAL A O 1
ATOM 676 N N . LEU A 1 87 ? -11.465 -0.469 8.407 1.00 87.00 87 LEU A N 1
ATOM 677 C CA . LEU A 1 87 ? -10.764 -0.988 7.229 1.00 87.00 87 LEU A CA 1
ATOM 678 C C . LEU A 1 87 ? -11.737 -1.501 6.151 1.00 87.00 87 LEU A C 1
ATOM 680 O O . LEU A 1 87 ? -11.542 -1.198 4.975 1.00 87.00 87 LEU A O 1
ATOM 684 N N . ASP A 1 88 ? -12.818 -2.187 6.527 1.00 80.44 88 ASP A N 1
ATOM 685 C CA . ASP A 1 88 ? -13.874 -2.583 5.582 1.00 80.44 88 ASP A CA 1
ATOM 686 C C . ASP A 1 88 ? -14.572 -1.363 4.949 1.00 80.44 88 ASP A C 1
ATOM 688 O O . ASP A 1 88 ? -14.822 -1.326 3.741 1.00 80.44 88 ASP A O 1
ATOM 692 N N . GLU A 1 89 ? -14.838 -0.316 5.734 1.00 82.44 89 GLU A N 1
ATOM 693 C CA . GLU A 1 89 ? -15.401 0.926 5.200 1.00 82.44 89 GLU A CA 1
ATOM 694 C C . GLU A 1 89 ? -14.449 1.606 4.207 1.00 82.44 89 GLU A C 1
ATOM 696 O O . GLU A 1 89 ? -14.888 2.081 3.155 1.00 82.44 89 GLU A O 1
ATOM 701 N N . TYR A 1 90 ? -13.143 1.594 4.484 1.00 91.81 90 TYR A N 1
ATOM 702 C CA . TYR A 1 90 ? -12.140 2.067 3.534 1.00 91.81 90 TYR A CA 1
ATOM 703 C C . TYR A 1 90 ? -12.153 1.254 2.234 1.00 91.81 90 TYR A C 1
ATOM 705 O O . TYR A 1 90 ? -12.067 1.833 1.150 1.00 91.81 90 TYR A O 1
ATOM 713 N N . LEU A 1 91 ? -12.302 -0.072 2.319 1.00 87.44 91 LEU A N 1
ATOM 714 C CA . LEU A 1 91 ? -12.379 -0.948 1.150 1.00 87.44 91 LEU A CA 1
ATOM 715 C C . LEU A 1 91 ? -13.600 -0.625 0.272 1.00 87.44 91 LEU A C 1
ATOM 717 O O . LEU A 1 91 ? -13.474 -0.529 -0.950 1.00 87.44 91 LEU A O 1
ATOM 721 N N . ARG A 1 92 ? -14.765 -0.386 0.885 1.00 84.94 92 ARG A N 1
ATOM 722 C CA . ARG A 1 92 ? -15.968 0.068 0.167 1.00 84.94 92 ARG A CA 1
ATOM 723 C C . ARG A 1 92 ? -15.763 1.443 -0.467 1.00 84.94 92 ARG A C 1
ATOM 725 O O . ARG A 1 92 ? -16.078 1.627 -1.640 1.00 84.94 92 ARG A O 1
ATOM 732 N N . TYR A 1 93 ? -15.154 2.372 0.268 1.00 91.69 93 TYR A N 1
ATOM 733 C CA . TYR A 1 93 ? -14.839 3.707 -0.236 1.00 91.69 93 TYR A CA 1
ATOM 734 C C . TYR A 1 93 ? -13.959 3.668 -1.495 1.00 91.69 93 TYR A C 1
ATOM 736 O O . TYR A 1 93 ? -14.288 4.320 -2.483 1.00 91.69 93 TYR A O 1
ATOM 744 N N . ILE A 1 94 ? -12.861 2.904 -1.505 1.00 93.81 94 ILE A N 1
ATOM 745 C CA . ILE A 1 94 ? -11.968 2.862 -2.677 1.00 93.81 94 ILE A CA 1
ATOM 746 C C . ILE A 1 94 ? -12.631 2.209 -3.901 1.00 93.81 94 ILE A C 1
ATOM 748 O O . ILE A 1 94 ? -12.333 2.606 -5.030 1.00 93.81 94 ILE A O 1
ATOM 752 N N . ASP A 1 95 ? -13.549 1.256 -3.699 1.00 90.56 95 ASP A N 1
ATOM 753 C CA . ASP A 1 95 ? -14.330 0.660 -4.789 1.00 90.56 95 ASP A CA 1
ATOM 754 C C . ASP A 1 95 ? -15.327 1.669 -5.376 1.00 90.56 95 ASP A C 1
ATOM 756 O O . ASP A 1 95 ? -15.375 1.858 -6.594 1.00 90.56 95 ASP A O 1
ATOM 760 N N . ASP A 1 96 ? -16.041 2.409 -4.526 1.00 91.56 96 ASP A N 1
ATOM 761 C CA . ASP A 1 96 ? -16.944 3.475 -4.966 1.00 91.56 96 ASP A CA 1
ATOM 762 C C . ASP A 1 96 ? -16.189 4.592 -5.703 1.00 91.56 96 ASP A C 1
ATOM 764 O O . ASP A 1 96 ? -16.612 5.026 -6.776 1.00 91.56 96 ASP A O 1
ATOM 768 N N . MET A 1 97 ? -15.005 4.989 -5.223 1.00 94.38 97 MET A N 1
ATOM 769 C CA . MET A 1 97 ? -14.147 5.950 -5.928 1.00 94.38 97 MET A CA 1
ATOM 770 C C . MET A 1 97 ? -13.686 5.436 -7.297 1.00 94.38 97 MET A C 1
ATOM 772 O O . MET A 1 97 ? -13.515 6.222 -8.231 1.00 94.38 97 MET A O 1
ATOM 776 N N . CYS A 1 98 ? -13.500 4.124 -7.454 1.00 95.00 98 CYS A N 1
ATOM 777 C CA . CYS A 1 98 ? -13.200 3.532 -8.753 1.00 95.00 98 CYS A CA 1
ATOM 778 C C . CYS A 1 98 ? -14.415 3.521 -9.682 1.00 95.00 98 CYS A C 1
ATOM 780 O O . CYS A 1 98 ? -14.254 3.762 -10.880 1.00 95.00 98 CYS A O 1
ATOM 782 N N . ARG A 1 99 ? -15.620 3.270 -9.158 1.00 94.00 99 ARG A N 1
ATOM 783 C CA . ARG A 1 99 ? -16.871 3.339 -9.935 1.00 94.00 99 ARG A CA 1
ATOM 784 C C . ARG A 1 99 ? -17.149 4.755 -10.430 1.00 94.00 99 ARG A C 1
ATOM 786 O O . ARG A 1 99 ? -17.563 4.924 -11.570 1.00 94.00 99 ARG A O 1
ATOM 793 N N . LEU A 1 100 ? -16.847 5.758 -9.607 1.00 95.38 100 LEU A N 1
ATOM 794 C CA . LEU A 1 100 ? -16.957 7.179 -9.952 1.00 95.38 100 LEU A CA 1
ATOM 795 C C . LEU A 1 100 ? -15.840 7.675 -10.891 1.00 95.38 100 LEU A C 1
ATOM 797 O O . LEU A 1 100 ? -15.825 8.846 -11.256 1.00 95.38 100 LEU A O 1
ATOM 801 N N . GLY A 1 101 ? -14.879 6.823 -11.267 1.00 92.75 101 GLY A N 1
ATOM 802 C CA . GLY A 1 101 ? -13.752 7.194 -12.132 1.00 92.75 101 GLY A CA 1
ATOM 803 C C . GLY A 1 101 ? -12.670 8.044 -11.453 1.00 92.75 101 GLY A C 1
ATOM 804 O O . GLY A 1 101 ? -11.666 8.370 -12.084 1.00 92.75 101 GLY A O 1
ATOM 805 N N . ALA A 1 102 ? -12.823 8.357 -10.165 1.00 93.50 102 ALA A N 1
ATOM 806 C CA . ALA A 1 102 ? -11.861 9.132 -9.383 1.00 93.50 102 ALA A CA 1
ATOM 807 C C . ALA A 1 102 ? -10.613 8.319 -8.983 1.00 93.50 102 ALA A C 1
ATOM 809 O O . ALA A 1 102 ? -9.572 8.892 -8.663 1.00 93.50 102 ALA A O 1
ATOM 810 N N . MET A 1 103 ? -10.686 6.983 -9.019 1.00 93.69 103 MET A N 1
ATOM 811 C CA . MET A 1 103 ? -9.563 6.088 -8.733 1.00 93.69 103 MET A CA 1
ATOM 812 C C . MET A 1 103 ? -9.376 5.039 -9.836 1.00 93.69 103 MET A C 1
ATOM 814 O O . MET A 1 103 ? -10.327 4.469 -10.363 1.00 93.69 103 MET A O 1
ATOM 818 N N . ARG A 1 104 ? -8.119 4.734 -10.184 1.00 94.00 104 ARG A N 1
ATOM 819 C CA . ARG A 1 104 ? -7.803 3.666 -11.146 1.00 94.00 104 ARG A CA 1
ATOM 820 C C . ARG A 1 104 ? -8.020 2.292 -10.509 1.00 94.00 104 ARG A C 1
ATOM 822 O O . ARG A 1 104 ? -7.540 2.042 -9.408 1.00 94.00 104 ARG A O 1
ATOM 829 N N . ARG A 1 105 ? -8.578 1.342 -11.268 1.00 92.44 105 ARG A N 1
ATOM 830 C CA . ARG A 1 105 ? -8.775 -0.057 -10.829 1.00 92.44 105 ARG A CA 1
ATOM 831 C C . ARG A 1 105 ? -7.497 -0.732 -10.315 1.00 92.44 105 ARG A C 1
ATOM 833 O O . ARG A 1 105 ? -7.537 -1.473 -9.340 1.00 92.44 105 ARG A O 1
ATOM 840 N N . LYS A 1 106 ? -6.347 -0.446 -10.938 1.00 92.12 106 LYS A N 1
ATOM 841 C CA . LYS A 1 106 ? -5.042 -0.956 -10.481 1.00 92.12 106 LYS A CA 1
ATOM 842 C C . LYS A 1 106 ? -4.681 -0.451 -9.078 1.00 92.12 106 LYS A C 1
ATOM 844 O O . LYS A 1 106 ? -4.103 -1.205 -8.308 1.00 92.12 106 LYS A O 1
ATOM 849 N N . THR A 1 107 ? -5.022 0.798 -8.757 1.00 94.56 107 THR A N 1
ATOM 850 C CA . THR A 1 107 ? -4.791 1.382 -7.428 1.00 94.56 107 THR A CA 1
ATOM 851 C C . THR A 1 107 ? -5.666 0.705 -6.382 1.00 94.56 107 THR A C 1
ATOM 853 O O . THR A 1 107 ? -5.151 0.339 -5.333 1.00 94.56 107 THR A O 1
ATOM 856 N N . VAL A 1 108 ? -6.944 0.455 -6.692 1.00 94.56 108 VAL A N 1
ATOM 857 C CA . VAL A 1 108 ? -7.839 -0.304 -5.801 1.00 94.56 108 VAL A CA 1
ATOM 858 C C . VAL A 1 108 ? -7.266 -1.682 -5.510 1.00 94.56 108 VAL A C 1
ATOM 860 O O . VAL A 1 108 ? -7.095 -2.026 -4.350 1.00 94.56 108 VAL A O 1
ATOM 863 N N . TYR A 1 109 ? -6.882 -2.434 -6.546 1.00 92.75 109 TYR A N 1
ATOM 864 C CA . TYR A 1 109 ? -6.286 -3.761 -6.376 1.00 92.75 109 TYR A CA 1
ATOM 865 C C . TYR A 1 109 ? -5.057 -3.736 -5.452 1.00 92.75 109 TYR A C 1
ATOM 867 O O . TYR A 1 109 ? -4.931 -4.548 -4.536 1.00 92.75 109 TYR A O 1
ATOM 875 N N . ASP A 1 110 ? -4.164 -2.773 -5.677 1.00 94.06 110 ASP A N 1
ATOM 876 C CA . ASP A 1 110 ? -2.948 -2.588 -4.889 1.00 94.06 110 ASP A CA 1
ATOM 877 C C . ASP A 1 110 ? -3.263 -2.222 -3.424 1.00 94.06 110 ASP A C 1
ATOM 879 O O . ASP A 1 110 ? -2.634 -2.737 -2.502 1.00 94.06 110 ASP A O 1
ATOM 883 N N . TYR A 1 111 ? -4.271 -1.380 -3.183 1.00 95.62 111 TYR A N 1
ATOM 884 C CA . TYR A 1 111 ? -4.699 -0.986 -1.837 1.00 95.62 111 TYR A CA 1
ATOM 885 C C . TYR A 1 111 ? -5.414 -2.127 -1.106 1.00 95.62 111 TYR A C 1
ATOM 887 O O . TYR A 1 111 ? -5.064 -2.416 0.037 1.00 95.62 111 TYR A O 1
ATOM 895 N N . SER A 1 112 ? -6.341 -2.826 -1.766 1.00 91.19 112 SER A N 1
ATOM 896 C CA . SER A 1 112 ? -7.035 -3.996 -1.217 1.00 91.19 112 SER A CA 1
ATOM 897 C C . SER A 1 112 ? -6.050 -5.097 -0.823 1.00 91.19 112 SER A C 1
ATOM 899 O O . SER A 1 112 ? -6.155 -5.655 0.265 1.00 91.19 112 SER A O 1
ATOM 901 N N . SER A 1 113 ? -5.038 -5.368 -1.655 1.00 92.62 113 SER A N 1
ATOM 902 C CA . SER A 1 113 ? -4.011 -6.367 -1.336 1.00 92.62 113 SER A CA 1
ATOM 903 C C . SER A 1 113 ? -3.214 -6.013 -0.076 1.00 92.62 113 SER A C 1
ATOM 905 O O . SER A 1 113 ? -2.898 -6.902 0.715 1.00 92.62 113 SER A O 1
ATOM 907 N N . ARG A 1 114 ? -2.887 -4.731 0.136 1.00 95.94 114 ARG A N 1
ATOM 908 C CA . ARG A 1 114 ? -2.190 -4.295 1.356 1.00 95.94 114 ARG A CA 1
ATOM 909 C C . ARG A 1 114 ? -3.089 -4.315 2.580 1.00 95.94 114 ARG A C 1
ATOM 911 O O . ARG A 1 114 ? -2.603 -4.642 3.660 1.00 95.94 114 ARG A O 1
ATOM 918 N N . LEU A 1 115 ? -4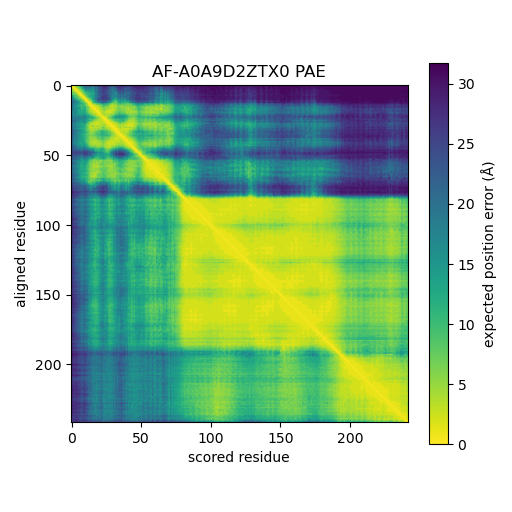.368 -4.002 2.402 1.00 93.81 115 LEU A N 1
ATOM 919 C CA . LEU A 1 115 ? -5.355 -4.006 3.471 1.00 93.81 115 LEU A CA 1
ATOM 920 C C . LEU A 1 115 ? -5.516 -5.400 4.075 1.00 93.81 115 LEU A C 1
ATOM 922 O O . LEU A 1 115 ? -5.388 -5.528 5.284 1.00 93.81 115 LEU A O 1
ATOM 926 N N . VAL A 1 116 ? -5.625 -6.442 3.248 1.00 88.44 116 VAL A N 1
ATOM 927 C CA . VAL A 1 116 ? -5.662 -7.843 3.716 1.00 88.44 116 VAL A CA 1
ATOM 928 C C . VAL A 1 116 ? -4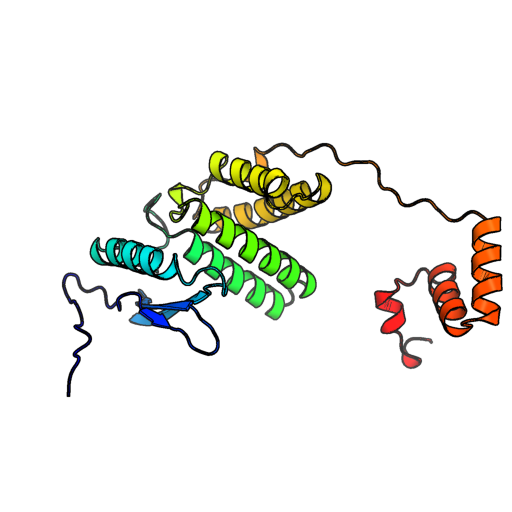.448 -8.187 4.592 1.00 88.44 116 VAL A C 1
ATOM 930 O O . VAL A 1 116 ? -4.562 -8.873 5.603 1.00 88.44 116 VAL A O 1
ATOM 933 N N . ILE A 1 117 ? -3.264 -7.683 4.235 1.00 93.12 117 ILE A N 1
ATOM 934 C CA . ILE A 1 117 ? -2.033 -7.931 5.000 1.00 93.12 117 ILE A CA 1
ATOM 935 C C . ILE A 1 117 ? -2.026 -7.152 6.325 1.00 93.12 117 ILE A C 1
ATOM 937 O O . ILE A 1 117 ? -1.502 -7.647 7.323 1.00 93.12 117 ILE A O 1
ATOM 941 N N . LEU A 1 118 ? -2.608 -5.950 6.351 1.00 94.94 118 LEU A N 1
ATOM 942 C CA . LEU A 1 118 ? -2.803 -5.187 7.583 1.00 94.94 118 LEU A CA 1
ATOM 943 C C . LEU A 1 118 ? -3.826 -5.864 8.505 1.00 94.94 118 LEU A C 1
ATOM 945 O O . LEU A 1 118 ? -3.574 -5.960 9.702 1.00 94.94 118 LEU A O 1
ATOM 949 N N . GLU A 1 119 ? -4.939 -6.361 7.965 1.00 87.25 119 GLU A N 1
ATOM 950 C CA . GLU A 1 119 ? -5.948 -7.113 8.721 1.00 87.25 119 GLU A CA 1
ATOM 951 C C . GLU A 1 119 ? -5.342 -8.359 9.366 1.00 87.25 119 GLU A C 1
ATOM 953 O O . GLU A 1 119 ? -5.535 -8.590 10.558 1.00 87.25 119 GLU A O 1
ATOM 958 N N . GLU A 1 120 ? -4.530 -9.115 8.622 1.00 85.81 120 GLU A N 1
ATOM 959 C CA . GLU A 1 120 ? -3.822 -10.272 9.172 1.00 85.81 120 GLU A CA 1
ATOM 960 C C . GLU A 1 120 ? -2.931 -9.881 10.358 1.00 85.81 120 GLU A C 1
ATOM 962 O O . GLU A 1 120 ? -2.929 -10.553 11.389 1.00 85.81 120 GLU A O 1
ATOM 967 N N . TYR A 1 121 ? -2.194 -8.774 10.240 1.00 91.69 121 TYR A N 1
ATOM 968 C CA . TYR A 1 121 ? -1.374 -8.272 11.338 1.00 91.69 121 TYR A CA 1
ATOM 969 C C . TYR A 1 121 ? -2.221 -7.850 12.546 1.00 91.69 121 TYR A C 1
ATOM 971 O O . TYR A 1 121 ? -1.856 -8.158 13.681 1.00 91.69 121 TYR A O 1
ATOM 979 N N . VAL A 1 122 ? -3.337 -7.155 12.312 1.00 86.31 122 VAL A N 1
ATOM 980 C CA . VAL A 1 122 ? -4.262 -6.700 13.358 1.00 86.31 122 VAL A CA 1
ATOM 981 C C . VAL A 1 122 ? -4.789 -7.879 14.165 1.00 86.31 122 VAL A C 1
ATOM 983 O O . VAL A 1 122 ? -4.704 -7.858 15.392 1.00 86.31 122 VAL A O 1
ATOM 986 N N . ILE A 1 123 ? -5.266 -8.912 13.474 1.00 80.00 123 ILE A N 1
ATOM 987 C CA . ILE A 1 123 ? -5.810 -10.124 14.088 1.00 80.00 123 ILE A CA 1
ATOM 988 C C . ILE A 1 123 ? -4.709 -10.850 14.867 1.00 80.00 123 ILE A C 1
ATOM 990 O O . ILE A 1 123 ? -4.881 -11.156 16.042 1.00 80.00 123 ILE A O 1
ATOM 994 N N . ARG A 1 124 ? -3.541 -11.059 14.245 1.00 82.25 124 ARG A N 1
ATOM 995 C CA . ARG A 1 124 ? -2.417 -11.794 14.846 1.00 82.25 124 ARG A CA 1
ATOM 996 C C . ARG A 1 124 ? -1.877 -11.166 16.135 1.00 82.25 124 ARG A C 1
ATOM 998 O O . ARG A 1 124 ? -1.323 -11.878 16.964 1.00 82.25 124 ARG A O 1
ATOM 1005 N N . ASN A 1 125 ? -1.947 -9.843 16.259 1.00 82.88 125 ASN A N 1
ATOM 1006 C CA . ASN A 1 125 ? -1.326 -9.095 17.359 1.00 82.88 125 ASN A CA 1
ATOM 1007 C C . ASN A 1 125 ? -2.357 -8.465 18.305 1.00 82.88 125 ASN A C 1
ATOM 1009 O O . ASN A 1 125 ? -2.018 -7.544 19.052 1.00 82.88 125 ASN A O 1
ATOM 1013 N N . ASP A 1 126 ? -3.608 -8.924 18.233 1.00 78.31 126 ASP A N 1
ATOM 1014 C CA . ASP A 1 126 ? -4.726 -8.445 19.041 1.00 78.31 126 ASP A CA 1
ATOM 1015 C C . ASP A 1 126 ? -4.928 -6.914 19.009 1.00 78.31 126 ASP A C 1
ATOM 1017 O O . ASP A 1 126 ? -5.246 -6.290 20.020 1.00 78.31 126 ASP A O 1
ATOM 1021 N N . LYS A 1 127 ? -4.758 -6.282 17.840 1.00 81.62 127 LYS A N 1
ATOM 1022 C CA . LYS A 1 127 ? -4.912 -4.821 17.639 1.00 81.62 127 LYS A CA 1
ATOM 1023 C C . LYS A 1 127 ? -6.290 -4.443 17.109 1.00 81.62 127 LYS A C 1
ATOM 1025 O O . LYS A 1 127 ? -6.422 -3.762 16.094 1.00 81.62 127 LYS A O 1
ATOM 1030 N N . TRP A 1 128 ? -7.318 -4.955 17.774 1.00 72.38 128 TRP A N 1
ATOM 1031 C CA . TRP A 1 128 ? -8.705 -4.921 17.312 1.00 72.38 128 TRP A CA 1
ATOM 1032 C C . TRP A 1 128 ? -9.347 -3.539 17.390 1.00 72.38 128 TRP A C 1
ATOM 1034 O O . TRP A 1 128 ? -10.261 -3.255 16.615 1.00 72.38 128 TRP A O 1
ATOM 1044 N N . LEU A 1 129 ? -8.910 -2.691 18.321 1.00 76.44 129 LEU A N 1
ATOM 1045 C CA . LEU A 1 129 ? -9.557 -1.416 18.593 1.00 76.44 129 LEU A CA 1
ATOM 1046 C C . LEU A 1 129 ? -8.912 -0.294 17.785 1.00 76.44 129 LEU A C 1
ATOM 1048 O O . LEU A 1 129 ? -7.707 -0.258 17.559 1.00 76.44 129 LEU A O 1
ATOM 1052 N N . LEU A 1 130 ? -9.711 0.694 17.403 1.00 81.94 130 LEU A N 1
ATOM 1053 C CA . LEU A 1 130 ? -9.221 1.903 16.753 1.00 81.94 130 LEU A CA 1
ATOM 1054 C C . LEU A 1 130 ? -8.249 2.680 17.657 1.00 81.94 130 LEU A C 1
ATOM 1056 O O . LEU A 1 130 ? -7.345 3.329 17.148 1.00 81.94 130 LEU A O 1
ATOM 1060 N N . SER A 1 131 ? -8.371 2.567 18.987 1.00 82.12 131 SER A N 1
ATOM 1061 C CA . SER A 1 131 ? -7.390 3.120 19.937 1.00 82.12 131 SER A CA 1
ATOM 1062 C C . SER A 1 131 ? -5.996 2.514 19.795 1.00 82.12 131 SER A C 1
ATOM 1064 O O . SER A 1 131 ? -5.015 3.169 20.137 1.00 82.12 131 SER A O 1
ATOM 1066 N N . ASP A 1 132 ? -5.890 1.278 19.300 1.00 85.75 132 ASP A N 1
ATOM 1067 C CA . ASP A 1 132 ? -4.596 0.659 19.018 1.00 85.75 132 ASP A CA 1
ATOM 1068 C C . ASP A 1 132 ? -3.928 1.280 17.788 1.00 85.75 132 ASP A C 1
ATOM 1070 O O . ASP A 1 132 ? -2.711 1.171 17.612 1.00 85.75 132 ASP A O 1
ATOM 1074 N N . PHE A 1 133 ? -4.709 1.925 16.918 1.00 90.94 133 PHE A N 1
ATOM 1075 C CA . PHE A 1 133 ? -4.222 2.493 15.676 1.00 90.94 133 PHE A CA 1
ATOM 1076 C C . PHE A 1 133 ? -3.470 3.802 15.938 1.00 90.94 133 PHE A C 1
ATOM 1078 O O . PHE A 1 133 ? -4.046 4.863 16.169 1.00 90.94 133 PHE A O 1
ATOM 1085 N N . GLY A 1 134 ? -2.143 3.729 15.871 1.00 93.19 134 GLY A N 1
ATOM 1086 C CA . GLY A 1 134 ? -1.257 4.858 16.120 1.00 93.19 134 GLY A CA 1
ATOM 1087 C C . GLY A 1 134 ? 0.171 4.584 15.669 1.00 93.19 134 GLY A C 1
ATOM 1088 O O . GLY A 1 134 ? 0.485 3.514 15.145 1.00 93.19 134 GLY A O 1
ATOM 1089 N N . VAL A 1 135 ? 1.069 5.543 15.912 1.00 95.62 135 VAL A N 1
ATOM 1090 C CA . VAL A 1 135 ? 2.499 5.417 15.563 1.00 95.62 135 VAL A CA 1
ATOM 1091 C C . VAL A 1 135 ? 3.125 4.109 16.079 1.00 95.62 135 VAL A C 1
ATOM 1093 O O . VAL A 1 135 ? 3.826 3.472 15.288 1.00 95.62 135 VAL A O 1
ATOM 1096 N N . PRO A 1 136 ? 2.879 3.655 17.331 1.00 95.50 136 PRO A N 1
ATOM 1097 C CA . PRO A 1 136 ? 3.454 2.403 17.825 1.00 95.50 136 PRO A CA 1
ATOM 1098 C C . PRO A 1 136 ? 3.012 1.188 17.003 1.00 95.50 136 PRO A C 1
ATOM 1100 O O . PRO A 1 136 ? 3.849 0.417 16.541 1.00 95.50 136 PRO A O 1
ATOM 1103 N N . MET A 1 137 ? 1.707 1.051 16.755 1.00 95.56 137 MET A N 1
ATOM 1104 C CA . MET A 1 137 ? 1.147 -0.071 16.000 1.00 95.56 137 MET A CA 1
ATOM 1105 C C . MET A 1 137 ? 1.611 -0.072 14.542 1.00 95.56 137 MET A C 1
ATOM 1107 O O . MET A 1 137 ? 2.034 -1.114 14.047 1.00 95.56 137 MET A O 1
ATOM 1111 N N . LEU A 1 138 ? 1.618 1.091 13.882 1.00 97.19 138 LEU A N 1
ATOM 1112 C CA . LEU A 1 138 ? 2.091 1.220 12.503 1.00 97.19 138 LEU A CA 1
ATOM 1113 C C . LEU A 1 138 ? 3.588 0.913 12.366 1.00 97.19 138 LEU A C 1
ATOM 1115 O O . LEU A 1 138 ? 4.003 0.314 11.376 1.00 97.19 138 LEU A O 1
ATOM 1119 N N . SER A 1 139 ? 4.400 1.304 13.352 1.00 96.75 139 SER A N 1
ATOM 1120 C CA . SER A 1 139 ? 5.840 1.012 13.355 1.00 96.75 139 SER A CA 1
ATOM 1121 C C . SER A 1 139 ? 6.082 -0.489 13.507 1.00 96.75 139 SER A C 1
ATOM 1123 O O . SER A 1 139 ? 6.766 -1.077 12.674 1.00 96.75 139 SER A O 1
ATOM 1125 N N . LEU A 1 140 ? 5.418 -1.125 14.478 1.00 97.06 140 LEU A N 1
ATOM 1126 C CA . LEU A 1 140 ? 5.489 -2.573 14.686 1.00 97.06 140 LEU A CA 1
ATOM 1127 C C . LEU A 1 140 ? 4.964 -3.367 13.480 1.00 97.06 140 LEU A C 1
ATOM 1129 O O . LEU A 1 140 ? 5.552 -4.381 13.116 1.00 97.06 140 LEU A O 1
ATOM 1133 N N . PHE A 1 141 ? 3.913 -2.888 12.808 1.00 97.69 141 PHE A N 1
ATOM 1134 C CA . PHE A 1 141 ? 3.430 -3.490 11.565 1.00 97.69 141 PHE A CA 1
ATOM 1135 C C . PHE A 1 141 ? 4.494 -3.445 10.463 1.00 97.69 141 PHE A C 1
ATOM 1137 O O . PHE A 1 141 ? 4.770 -4.455 9.816 1.00 97.69 141 PHE A O 1
ATOM 1144 N N . LEU A 1 142 ? 5.126 -2.289 10.256 1.00 97.62 142 LEU A N 1
ATOM 1145 C CA . LEU A 1 142 ? 6.175 -2.139 9.248 1.00 97.62 142 LEU A CA 1
ATOM 1146 C C . LEU A 1 142 ? 7.414 -2.989 9.573 1.00 97.62 142 LEU A C 1
ATOM 1148 O O . LEU A 1 142 ? 8.029 -3.527 8.652 1.00 97.62 142 LEU A O 1
ATOM 1152 N N . ASP A 1 143 ? 7.752 -3.150 10.851 1.00 96.69 143 ASP A N 1
ATOM 1153 C CA . ASP A 1 143 ? 8.839 -4.024 11.303 1.00 96.69 143 ASP A CA 1
ATOM 1154 C C . ASP A 1 143 ? 8.477 -5.509 11.142 1.00 96.69 143 ASP A C 1
ATOM 1156 O O . ASP A 1 143 ? 9.311 -6.325 10.736 1.00 96.69 143 ASP A O 1
ATOM 1160 N N . TRP A 1 144 ? 7.212 -5.869 11.372 1.00 97.06 144 TRP A N 1
ATOM 1161 C CA . TRP A 1 144 ? 6.680 -7.205 11.105 1.00 97.06 144 TRP A CA 1
ATOM 1162 C C . TRP A 1 144 ? 6.724 -7.554 9.612 1.00 97.06 144 TRP A C 1
ATOM 1164 O O . TRP A 1 144 ? 7.078 -8.678 9.253 1.00 97.06 144 TRP A O 1
ATOM 1174 N N . LEU A 1 145 ? 6.462 -6.597 8.714 1.00 97.19 145 LEU A N 1
ATOM 1175 C CA . LEU A 1 145 ? 6.630 -6.822 7.275 1.00 97.19 145 LEU A CA 1
ATOM 1176 C C . LEU A 1 145 ? 8.086 -7.178 6.926 1.00 97.19 145 LEU A C 1
ATOM 1178 O O . LEU A 1 145 ? 8.337 -8.086 6.132 1.00 97.19 145 LEU A O 1
ATOM 1182 N N . VAL A 1 146 ? 9.059 -6.480 7.511 1.00 95.94 146 VAL A N 1
ATOM 1183 C CA . VAL A 1 146 ? 10.481 -6.730 7.224 1.00 95.94 146 VAL A CA 1
ATOM 1184 C C . VAL A 1 146 ? 10.945 -8.052 7.832 1.00 95.94 146 VAL A C 1
ATOM 1186 O O . VAL A 1 146 ? 11.588 -8.845 7.152 1.00 95.94 146 VAL A O 1
ATOM 1189 N N . SER A 1 147 ? 10.606 -8.319 9.091 1.00 94.94 147 SER A N 1
ATOM 1190 C CA . SER A 1 147 ? 11.083 -9.502 9.819 1.00 94.94 147 SER A CA 1
ATOM 1191 C C . SER A 1 147 ? 10.330 -10.783 9.449 1.00 94.94 147 SER A C 1
ATOM 1193 O O . SER A 1 147 ? 10.947 -11.808 9.160 1.00 94.94 147 SER A O 1
ATOM 1195 N N . HIS A 1 148 ? 8.997 -10.733 9.423 1.00 92.12 148 HIS A N 1
ATOM 1196 C CA . HIS A 1 148 ? 8.136 -11.904 9.268 1.00 92.12 148 HIS A CA 1
ATOM 1197 C C . HIS A 1 148 ? 7.818 -12.193 7.799 1.00 92.12 148 HIS A C 1
ATOM 1199 O O . HIS A 1 148 ? 7.947 -13.326 7.341 1.00 92.12 148 HIS A O 1
ATOM 1205 N N . ARG A 1 149 ? 7.459 -11.157 7.029 1.00 92.44 149 ARG A N 1
ATOM 1206 C CA . ARG A 1 149 ? 7.175 -11.280 5.584 1.00 92.44 149 ARG A CA 1
ATOM 1207 C C . ARG A 1 149 ? 8.424 -11.156 4.709 1.00 92.44 149 ARG A C 1
ATOM 1209 O O . ARG A 1 149 ? 8.322 -11.327 3.497 1.00 92.44 149 ARG A O 1
ATOM 1216 N N . ARG A 1 150 ? 9.587 -10.869 5.309 1.00 94.75 150 ARG A N 1
ATOM 1217 C CA . ARG A 1 150 ? 10.890 -10.735 4.632 1.00 94.75 150 ARG A CA 1
ATOM 1218 C C . ARG A 1 150 ? 10.869 -9.744 3.464 1.00 94.75 150 ARG A C 1
ATOM 1220 O O . ARG A 1 150 ? 11.542 -9.951 2.455 1.00 94.75 150 ARG A O 1
ATOM 1227 N N . VAL A 1 151 ? 10.088 -8.666 3.576 1.00 94.88 151 VAL A N 1
ATOM 1228 C CA . VAL A 1 151 ? 10.027 -7.649 2.517 1.00 94.88 151 VAL A CA 1
ATOM 1229 C C . VAL A 1 151 ? 11.240 -6.719 2.569 1.00 94.88 151 VAL A C 1
ATOM 1231 O O . VAL A 1 151 ? 11.746 -6.381 3.637 1.00 94.88 151 VAL A O 1
ATOM 1234 N N . GLY A 1 152 ? 11.689 -6.256 1.401 1.00 93.94 152 GLY A N 1
ATOM 1235 C CA . GLY A 1 152 ? 12.775 -5.280 1.303 1.00 93.94 152 GLY A CA 1
ATOM 1236 C C . GLY A 1 152 ? 12.362 -3.852 1.687 1.00 93.94 152 GLY A C 1
ATOM 1237 O O . GLY A 1 152 ? 11.175 -3.520 1.755 1.00 93.94 152 GLY A O 1
ATOM 1238 N N . ALA A 1 153 ? 13.358 -2.974 1.858 1.00 94.56 153 ALA A N 1
ATOM 1239 C CA . ALA A 1 153 ? 13.171 -1.571 2.248 1.00 94.56 153 ALA A CA 1
ATOM 1240 C C . ALA A 1 153 ? 12.224 -0.791 1.316 1.00 94.56 153 ALA A C 1
ATOM 1242 O O . ALA A 1 153 ? 11.357 -0.063 1.798 1.00 94.56 153 ALA A O 1
ATOM 1243 N N . THR A 1 154 ? 12.332 -0.989 -0.003 1.00 94.38 154 THR A N 1
ATOM 1244 C CA . THR A 1 154 ? 11.436 -0.364 -0.993 1.00 94.38 154 THR A CA 1
ATOM 1245 C C . THR A 1 154 ? 9.986 -0.795 -0.784 1.00 94.38 154 THR A C 1
ATOM 1247 O O . THR A 1 154 ? 9.096 0.046 -0.702 1.00 94.38 154 THR A O 1
ATOM 1250 N N . THR A 1 155 ? 9.727 -2.097 -0.620 1.00 95.38 155 THR A N 1
ATOM 1251 C CA . THR A 1 155 ? 8.370 -2.603 -0.367 1.00 95.38 155 THR A CA 1
ATOM 1252 C C . THR A 1 155 ? 7.821 -2.056 0.944 1.00 95.38 155 THR A C 1
ATOM 1254 O O . THR A 1 155 ? 6.713 -1.529 0.956 1.00 95.38 155 THR A O 1
ATOM 1257 N N . ARG A 1 156 ? 8.603 -2.087 2.029 1.00 96.62 156 ARG A N 1
ATOM 1258 C CA . ARG A 1 156 ? 8.216 -1.492 3.316 1.00 96.62 156 ARG A CA 1
ATOM 1259 C C . ARG A 1 156 ? 7.854 -0.012 3.165 1.00 96.62 156 ARG A C 1
ATOM 1261 O O . ARG A 1 156 ? 6.841 0.431 3.699 1.00 96.62 156 ARG A O 1
ATOM 1268 N N . ASN A 1 157 ? 8.648 0.765 2.430 1.00 97.12 157 ASN A N 1
ATOM 1269 C CA . ASN A 1 157 ? 8.354 2.179 2.191 1.00 97.12 157 ASN A CA 1
ATOM 1270 C C . ASN A 1 157 ? 7.098 2.384 1.331 1.00 97.12 157 ASN A C 1
ATOM 1272 O O . ASN A 1 157 ? 6.355 3.328 1.584 1.00 97.12 157 ASN A O 1
ATOM 1276 N N . ASN A 1 158 ? 6.817 1.495 0.376 1.00 96.69 158 ASN A N 1
ATOM 1277 C CA . ASN A 1 158 ? 5.562 1.519 -0.380 1.00 96.69 158 ASN A CA 1
ATOM 1278 C C . ASN A 1 158 ? 4.351 1.276 0.534 1.00 96.69 158 ASN A C 1
ATOM 1280 O O . ASN A 1 158 ? 3.342 1.966 0.399 1.00 96.69 158 ASN A O 1
ATOM 1284 N N . TYR A 1 159 ? 4.462 0.355 1.501 1.00 97.81 159 TYR A N 1
ATOM 1285 C CA . TYR A 1 159 ? 3.449 0.205 2.551 1.00 97.81 159 TYR A CA 1
ATOM 1286 C C . TYR A 1 159 ? 3.308 1.478 3.375 1.00 97.81 159 TYR A C 1
ATOM 1288 O O . TYR A 1 159 ? 2.188 1.910 3.596 1.00 97.81 159 TYR A O 1
ATOM 1296 N N . LEU A 1 160 ? 4.407 2.121 3.778 1.00 97.69 160 LEU A N 1
ATOM 1297 C CA . LEU A 1 160 ? 4.346 3.386 4.515 1.00 97.69 160 LEU A CA 1
ATOM 1298 C C . LEU A 1 160 ? 3.644 4.501 3.715 1.00 97.69 160 LEU A C 1
ATOM 1300 O O . LEU A 1 160 ? 2.843 5.244 4.276 1.00 97.69 160 LEU A O 1
ATOM 1304 N N . THR A 1 161 ? 3.891 4.605 2.407 1.00 97.38 161 THR A N 1
ATOM 1305 C CA . THR A 1 161 ? 3.176 5.553 1.537 1.00 97.38 161 THR A CA 1
ATOM 1306 C C . THR A 1 161 ? 1.680 5.244 1.474 1.00 97.38 161 THR A C 1
ATOM 1308 O O . THR A 1 161 ? 0.866 6.153 1.612 1.00 97.38 161 THR A O 1
ATOM 1311 N N . TRP A 1 162 ? 1.305 3.974 1.322 1.00 97.75 162 TRP A N 1
ATOM 1312 C CA . TRP A 1 162 ? -0.100 3.568 1.358 1.00 97.75 162 TRP A CA 1
ATOM 1313 C C . TRP A 1 162 ? -0.751 3.822 2.728 1.00 97.75 162 TRP A C 1
ATOM 1315 O O . TRP A 1 162 ? -1.844 4.379 2.782 1.00 97.75 162 TRP A O 1
ATOM 1325 N N . LEU A 1 163 ? -0.066 3.506 3.831 1.00 97.88 163 LEU A N 1
ATOM 1326 C CA . LEU A 1 163 ? -0.529 3.794 5.191 1.00 97.88 163 LEU A CA 1
ATOM 1327 C C . LEU A 1 163 ? -0.750 5.290 5.400 1.00 97.88 163 LEU A C 1
ATOM 1329 O O . LEU A 1 163 ? -1.704 5.671 6.061 1.00 97.88 163 LEU A O 1
ATOM 1333 N N . SER A 1 164 ? 0.089 6.145 4.812 1.00 97.44 164 SER A N 1
ATOM 1334 C CA . SER A 1 164 ? -0.125 7.591 4.853 1.00 97.44 164 SER A CA 1
ATOM 1335 C C . SER A 1 164 ? -1.421 7.997 4.152 1.00 97.44 164 SER A C 1
ATOM 1337 O O . SER A 1 164 ? -2.166 8.789 4.723 1.00 97.44 164 SER A O 1
ATOM 1339 N N . ALA A 1 165 ? -1.741 7.412 2.993 1.00 96.69 165 ALA A N 1
ATOM 1340 C CA . ALA A 1 165 ? -3.016 7.649 2.312 1.00 96.69 165 ALA A CA 1
ATOM 1341 C C . ALA A 1 165 ? -4.219 7.137 3.129 1.00 96.69 165 ALA A C 1
ATOM 1343 O O . ALA A 1 165 ? -5.212 7.849 3.267 1.00 96.69 165 ALA A O 1
ATOM 1344 N N . LEU A 1 166 ? -4.111 5.942 3.721 1.00 97.25 166 LEU A N 1
ATOM 1345 C CA . LEU A 1 166 ? -5.122 5.390 4.629 1.00 97.25 166 LEU A CA 1
ATOM 1346 C C . LEU A 1 166 ? -5.334 6.297 5.852 1.00 97.25 166 LEU A C 1
ATOM 1348 O O . LEU A 1 166 ? -6.468 6.621 6.185 1.00 97.25 166 LEU A O 1
ATOM 1352 N N . CYS A 1 167 ? -4.256 6.747 6.498 1.00 96.00 167 CYS A N 1
ATOM 135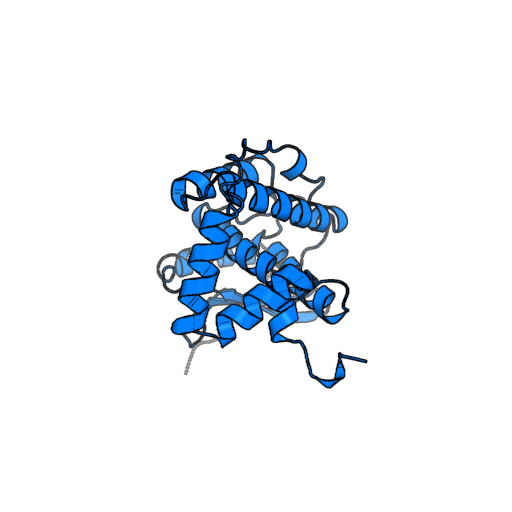3 C CA . CYS A 1 167 ? -4.321 7.648 7.646 1.00 96.00 167 CYS A CA 1
ATOM 1354 C C . CYS A 1 167 ? -4.938 9.004 7.292 1.00 96.00 167 CYS A C 1
ATOM 1356 O O . CYS A 1 167 ? -5.673 9.545 8.109 1.00 96.00 167 CYS A O 1
ATOM 1358 N N . SER A 1 168 ? -4.654 9.558 6.108 1.00 96.31 168 SER A N 1
ATOM 1359 C CA . SER A 1 168 ? -5.296 10.800 5.658 1.00 96.31 168 SER A CA 1
ATOM 1360 C C . SER A 1 168 ? -6.802 10.614 5.505 1.00 96.31 168 SER A C 1
ATOM 1362 O O . SER A 1 168 ? -7.563 11.399 6.058 1.00 96.31 168 SER A O 1
ATOM 1364 N N . TRP A 1 169 ? -7.234 9.525 4.864 1.00 95.38 169 TRP A N 1
ATOM 1365 C CA . TRP A 1 169 ? -8.657 9.190 4.770 1.00 95.38 169 TRP A CA 1
ATOM 1366 C C . TRP A 1 169 ? -9.299 8.998 6.154 1.00 95.38 169 TRP A C 1
ATOM 1368 O O . TRP A 1 169 ? -10.400 9.484 6.406 1.00 95.38 169 TRP A O 1
ATOM 1378 N N . MET A 1 170 ? -8.599 8.325 7.076 1.00 92.31 170 MET A N 1
ATOM 1379 C CA . MET A 1 170 ? -9.086 8.134 8.442 1.00 92.31 170 MET A CA 1
ATOM 1380 C C . MET A 1 170 ? -9.215 9.464 9.197 1.00 92.31 170 MET A C 1
ATOM 1382 O O . MET A 1 170 ? -10.151 9.644 9.974 1.00 92.31 170 MET A O 1
ATOM 1386 N N . TRP A 1 171 ? -8.279 10.387 8.976 1.00 91.88 171 TRP A N 1
ATOM 1387 C CA . TRP A 1 171 ? -8.260 11.705 9.604 1.00 91.88 171 TRP A CA 1
ATOM 1388 C C . TRP A 1 171 ? -9.385 12.603 9.085 1.00 91.88 171 TRP A C 1
ATOM 1390 O O . TRP A 1 171 ? -10.117 13.174 9.887 1.00 91.88 171 TRP A O 1
ATOM 1400 N N . GLU A 1 172 ? -9.592 12.656 7.766 1.00 90.62 172 GLU A N 1
ATOM 1401 C CA . GLU A 1 172 ? -10.679 13.420 7.130 1.00 90.62 172 GLU A CA 1
ATOM 1402 C C . GLU A 1 172 ? -12.069 13.014 7.646 1.00 90.62 172 GLU A C 1
ATOM 1404 O O . GLU A 1 172 ? -12.982 13.835 7.704 1.00 90.62 172 GLU A O 1
ATOM 1409 N N . ARG A 1 173 ? -12.227 11.751 8.057 1.00 86.88 173 ARG A N 1
ATOM 1410 C CA . ARG A 1 173 ? -13.469 11.200 8.618 1.00 86.88 173 ARG A CA 1
ATOM 1411 C C . ARG A 1 173 ? -13.539 11.232 10.145 1.00 86.88 173 ARG A C 1
ATOM 1413 O O . ARG A 1 173 ? -14.528 10.783 10.718 1.00 86.88 173 ARG A O 1
ATOM 1420 N N . GLY A 1 174 ? -12.507 11.749 10.809 1.00 83.38 174 GLY A N 1
ATOM 1421 C CA . GLY A 1 174 ? -12.457 11.870 12.265 1.00 83.38 174 GLY A CA 1
ATOM 1422 C C . GLY A 1 174 ? -12.249 10.552 13.019 1.00 83.38 174 GLY A C 1
ATOM 1423 O O . GLY A 1 174 ? -12.527 10.498 14.214 1.00 83.38 174 GLY A O 1
ATOM 1424 N N . TYR A 1 175 ? -11.761 9.489 12.366 1.00 84.88 175 TYR A N 1
ATOM 1425 C CA . TYR A 1 175 ? -11.388 8.246 13.060 1.00 84.88 175 TYR A CA 1
ATOM 1426 C C . TYR A 1 175 ? -10.090 8.399 13.852 1.00 84.88 175 TYR A C 1
ATOM 1428 O O . TYR A 1 175 ? -9.914 7.779 14.897 1.00 84.88 175 TYR A O 1
ATOM 1436 N N . VAL A 1 176 ? -9.164 9.209 13.342 1.00 87.88 176 VAL A N 1
ATOM 1437 C CA . VAL A 1 176 ? -7.884 9.496 13.991 1.00 87.88 176 VAL A CA 1
ATOM 1438 C C . VAL A 1 176 ? -7.685 11.006 14.080 1.00 87.88 176 VAL A C 1
ATOM 1440 O O . VAL A 1 176 ? -8.112 11.721 13.176 1.00 87.88 176 VAL A O 1
ATOM 1443 N N . PRO A 1 177 ? -7.011 11.516 15.122 1.00 88.50 177 PRO A N 1
ATOM 1444 C CA . PRO A 1 177 ? -6.815 12.955 15.301 1.00 88.50 177 PRO A CA 1
ATOM 1445 C C . PRO A 1 177 ? -5.812 13.563 14.309 1.00 88.50 177 PRO A C 1
ATOM 1447 O O . PRO A 1 177 ? -5.787 14.776 14.122 1.00 88.50 177 PRO A O 1
ATOM 1450 N N . GLN A 1 178 ? -4.958 12.738 13.693 1.00 90.94 178 GLN A N 1
ATOM 1451 C CA . GLN A 1 178 ? -3.906 13.175 12.775 1.00 90.94 178 GLN A CA 1
ATOM 1452 C C . GLN A 1 178 ? -3.373 12.013 11.928 1.00 90.94 178 GLN A C 1
ATOM 1454 O O . GLN A 1 178 ? -3.565 10.840 12.250 1.00 90.94 178 GLN A O 1
ATOM 1459 N N . ASN A 1 179 ? -2.586 12.331 10.897 1.00 94.19 179 ASN A N 1
ATOM 1460 C CA . ASN A 1 179 ? -1.863 11.321 10.130 1.00 94.19 179 ASN A CA 1
ATOM 1461 C C . ASN A 1 179 ? -0.647 10.777 10.911 1.00 94.19 179 ASN A C 1
ATOM 1463 O O . ASN A 1 179 ? 0.409 11.410 10.984 1.00 94.19 179 ASN A O 1
ATOM 1467 N N . PHE A 1 180 ? -0.780 9.582 11.489 1.00 94.00 180 PHE A N 1
ATOM 1468 C CA . PHE A 1 180 ? 0.290 8.939 12.259 1.00 94.00 180 PHE A CA 1
ATOM 1469 C C . PHE A 1 180 ? 1.475 8.471 11.405 1.00 94.00 180 PHE A C 1
ATOM 1471 O O . PHE A 1 180 ? 2.613 8.482 11.882 1.00 94.00 180 PHE A O 1
ATOM 1478 N N . ALA A 1 181 ? 1.244 8.102 10.143 1.00 94.88 181 ALA A N 1
ATOM 1479 C CA . ALA A 1 181 ? 2.293 7.606 9.254 1.00 94.88 181 ALA A CA 1
ATOM 1480 C C . ALA A 1 181 ? 3.360 8.673 8.953 1.00 94.88 181 ALA A C 1
ATOM 1482 O O . ALA A 1 181 ? 4.526 8.333 8.760 1.00 94.88 181 ALA A O 1
ATOM 1483 N N . ALA A 1 182 ? 2.998 9.961 8.990 1.00 91.69 182 ALA A N 1
ATOM 1484 C CA . ALA A 1 182 ? 3.924 11.072 8.763 1.00 91.69 182 ALA A CA 1
ATOM 1485 C C . ALA A 1 182 ? 5.101 11.108 9.761 1.00 91.69 182 ALA A C 1
ATOM 1487 O O . ALA A 1 182 ? 6.167 11.633 9.447 1.00 91.69 182 ALA A O 1
ATOM 1488 N N . ARG A 1 183 ? 4.933 10.528 10.958 1.00 91.19 183 ARG A N 1
ATOM 1489 C CA . ARG A 1 183 ? 5.977 10.473 11.996 1.00 91.19 183 ARG A CA 1
ATOM 1490 C C . ARG A 1 183 ? 6.954 9.310 11.814 1.00 91.19 183 ARG A C 1
ATOM 1492 O O . ARG A 1 183 ? 7.960 9.245 12.519 1.00 91.19 183 ARG A O 1
ATOM 1499 N N . ILE A 1 184 ? 6.674 8.388 10.896 1.00 95.19 184 ILE A N 1
ATOM 1500 C CA . ILE A 1 184 ? 7.475 7.185 10.690 1.00 95.19 184 ILE A CA 1
ATOM 1501 C C . ILE A 1 184 ? 8.521 7.454 9.611 1.00 95.19 184 ILE A C 1
ATOM 1503 O O . ILE A 1 184 ? 8.210 7.829 8.482 1.00 95.19 184 ILE A O 1
ATOM 1507 N N . ARG A 1 185 ? 9.794 7.223 9.944 1.00 94.50 185 ARG A N 1
ATOM 1508 C CA . ARG A 1 185 ? 10.900 7.427 9.002 1.00 94.50 185 ARG A CA 1
ATOM 1509 C C . ARG A 1 185 ? 10.900 6.361 7.908 1.00 94.50 185 ARG A C 1
ATOM 1511 O O . ARG A 1 185 ? 10.596 5.191 8.155 1.00 94.50 185 ARG A O 1
ATOM 1518 N N . ARG A 1 186 ? 11.280 6.763 6.694 1.00 95.88 186 ARG A N 1
ATOM 1519 C CA . ARG A 1 186 ? 11.537 5.851 5.569 1.00 95.88 186 ARG A CA 1
ATOM 1520 C C . ARG A 1 186 ? 12.871 5.137 5.777 1.00 95.88 186 ARG A C 1
ATOM 1522 O O . ARG A 1 186 ? 13.814 5.728 6.299 1.00 95.88 186 ARG A O 1
ATOM 1529 N N . LEU A 1 187 ? 12.949 3.882 5.346 1.00 94.56 187 LEU A N 1
ATOM 1530 C CA . LEU A 1 187 ? 14.218 3.159 5.284 1.00 94.56 187 LEU A CA 1
ATOM 1531 C C . LEU A 1 187 ? 14.995 3.591 4.039 1.00 94.56 187 LEU A C 1
ATOM 1533 O O . LEU A 1 187 ? 14.388 3.941 3.025 1.00 94.56 187 LEU A O 1
ATOM 1537 N N . ARG A 1 188 ? 16.330 3.543 4.099 1.00 93.75 188 ARG A N 1
ATOM 1538 C CA . ARG A 1 188 ? 17.168 3.774 2.918 1.00 93.75 188 ARG A CA 1
ATOM 1539 C C . ARG A 1 188 ? 16.901 2.672 1.897 1.00 93.75 188 ARG A C 1
ATOM 1541 O O . ARG A 1 188 ? 17.024 1.489 2.207 1.00 93.75 188 ARG A O 1
ATOM 1548 N N . GLU A 1 189 ? 16.539 3.070 0.686 1.00 91.38 189 GLU A N 1
ATOM 1549 C CA . GLU A 1 189 ? 16.290 2.131 -0.402 1.00 91.38 189 GLU A CA 1
ATOM 1550 C C . GLU A 1 189 ? 17.608 1.759 -1.092 1.00 91.38 189 GLU A C 1
ATOM 1552 O O . GLU A 1 189 ? 18.487 2.617 -1.243 1.00 91.38 189 GLU A O 1
ATOM 1557 N N . PRO A 1 190 ? 17.785 0.486 -1.486 1.00 86.94 190 PRO A N 1
ATOM 1558 C CA . PRO A 1 190 ? 18.934 0.092 -2.286 1.00 86.94 190 PRO A CA 1
ATOM 1559 C C . PRO A 1 190 ? 18.897 0.801 -3.649 1.00 86.94 190 PRO A C 1
ATOM 1561 O O . PRO A 1 190 ? 17.815 1.141 -4.139 1.00 86.94 190 PRO A O 1
ATOM 1564 N N . PRO A 1 191 ? 20.059 1.001 -4.296 1.00 85.25 191 PRO A N 1
ATOM 1565 C CA . PRO A 1 191 ? 20.095 1.558 -5.639 1.00 85.25 191 PRO A CA 1
ATOM 1566 C C . PRO A 1 191 ? 19.294 0.677 -6.603 1.00 85.25 191 P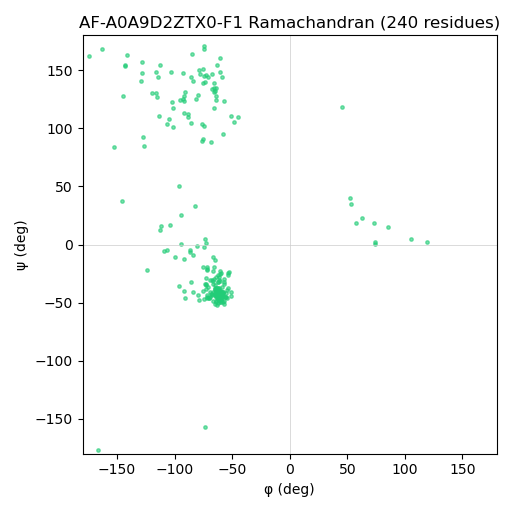RO A C 1
ATOM 1568 O O . PRO A 1 191 ? 19.256 -0.554 -6.490 1.00 85.25 191 PRO A O 1
ATOM 1571 N N . LYS A 1 192 ? 18.632 1.325 -7.560 1.00 81.69 192 LYS A N 1
ATOM 1572 C CA . LYS A 1 192 ? 17.827 0.657 -8.581 1.00 81.69 192 LYS A CA 1
ATOM 1573 C C . LYS A 1 192 ? 18.744 -0.182 -9.479 1.00 81.69 192 LYS A C 1
ATOM 1575 O O . LYS A 1 192 ? 19.581 0.368 -10.175 1.00 81.69 192 LYS A O 1
ATOM 1580 N N . ARG A 1 193 ? 18.551 -1.503 -9.486 1.00 80.75 193 ARG A N 1
ATOM 1581 C CA . ARG A 1 193 ? 19.393 -2.487 -10.201 1.00 80.75 193 ARG A CA 1
ATOM 1582 C C . ARG A 1 193 ? 19.060 -2.658 -11.695 1.00 80.75 193 ARG A C 1
ATOM 1584 O O . ARG A 1 193 ? 19.071 -3.777 -12.189 1.00 80.75 193 ARG A O 1
ATOM 1591 N N . ARG A 1 194 ? 18.620 -1.605 -12.389 1.00 82.81 194 ARG A N 1
ATOM 1592 C CA . ARG A 1 194 ? 18.299 -1.703 -13.826 1.00 82.81 194 ARG A CA 1
ATOM 1593 C C . ARG A 1 194 ? 19.397 -1.008 -14.608 1.00 82.81 194 ARG A C 1
ATOM 1595 O O . ARG A 1 194 ? 19.399 0.220 -14.639 1.00 82.81 194 ARG A O 1
ATOM 1602 N N . ASP A 1 195 ? 20.268 -1.799 -15.215 1.00 85.69 195 ASP A N 1
ATOM 1603 C CA . ASP A 1 195 ? 21.304 -1.301 -16.111 1.00 85.69 195 ASP A CA 1
ATOM 1604 C C . ASP A 1 195 ? 20.738 -1.167 -17.527 1.00 85.69 195 ASP A C 1
ATOM 1606 O O . ASP A 1 195 ? 19.856 -1.927 -17.942 1.00 85.69 195 ASP A O 1
ATOM 1610 N N . ALA A 1 196 ? 21.188 -0.137 -18.238 1.00 87.00 196 ALA A N 1
ATOM 1611 C CA . ALA A 1 196 ? 20.849 0.034 -19.640 1.00 87.00 196 ALA A CA 1
ATOM 1612 C C . ALA A 1 196 ? 21.660 -0.963 -20.470 1.00 87.00 196 ALA A C 1
ATOM 1614 O O . ALA A 1 196 ? 22.847 -1.142 -20.211 1.00 87.00 196 ALA A O 1
ATOM 1615 N N . LEU A 1 197 ? 21.018 -1.571 -21.468 1.00 89.00 197 LEU A N 1
ATOM 1616 C CA . LEU A 1 197 ? 21.713 -2.430 -22.420 1.00 89.00 197 LEU A CA 1
ATOM 1617 C C . LEU A 1 197 ? 22.690 -1.592 -23.248 1.00 89.00 197 LEU A C 1
ATOM 1619 O O . LEU A 1 197 ? 22.305 -0.556 -23.802 1.00 89.00 197 LEU A O 1
ATOM 1623 N N . ASP A 1 198 ? 23.934 -2.048 -23.356 1.00 92.88 198 ASP A N 1
ATOM 1624 C CA . ASP A 1 198 ? 24.919 -1.427 -24.233 1.00 92.88 198 ASP A CA 1
ATOM 1625 C C . ASP A 1 198 ?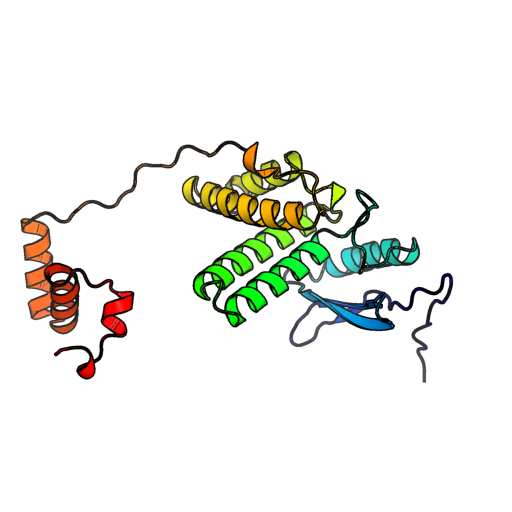 24.653 -1.749 -25.721 1.00 92.88 198 ASP A C 1
ATOM 1627 O O . ASP A 1 198 ? 23.810 -2.574 -26.088 1.00 92.88 198 ASP A O 1
ATOM 1631 N N . ALA A 1 199 ? 25.372 -1.082 -26.628 1.00 92.06 199 ALA A N 1
ATOM 1632 C CA . ALA A 1 199 ? 25.178 -1.264 -28.069 1.00 92.06 199 ALA A CA 1
ATOM 1633 C C . ALA A 1 199 ? 25.567 -2.670 -28.581 1.00 92.06 199 ALA A C 1
ATOM 1635 O O . ALA A 1 199 ? 25.133 -3.080 -29.661 1.00 92.06 199 ALA A O 1
ATOM 1636 N N . GLY A 1 200 ? 26.430 -3.396 -27.870 1.00 95.38 200 GLY A N 1
ATOM 1637 C CA . GLY A 1 200 ? 26.783 -4.783 -28.169 1.00 95.38 200 GLY A CA 1
ATOM 1638 C C . GLY A 1 200 ? 25.716 -5.757 -27.672 1.00 95.38 200 GLY A C 1
ATOM 1639 O O . GLY A 1 200 ? 25.313 -6.652 -28.408 1.00 95.38 200 GLY A O 1
ATOM 1640 N N . GLU A 1 201 ? 25.210 -5.551 -26.460 1.00 93.44 201 GLU A N 1
ATOM 1641 C CA . GLU A 1 201 ? 24.089 -6.276 -25.865 1.00 93.44 201 GLU A CA 1
ATOM 1642 C C . GLU A 1 201 ? 22.822 -6.133 -26.701 1.00 93.44 201 GLU A C 1
ATOM 1644 O O . GLU A 1 201 ? 22.212 -7.140 -27.055 1.00 93.44 201 GLU A O 1
ATOM 1649 N N . MET A 1 202 ? 22.475 -4.908 -27.104 1.00 91.75 202 MET A N 1
ATOM 1650 C CA . MET A 1 202 ? 21.329 -4.647 -27.979 1.00 91.75 202 MET A CA 1
ATOM 1651 C C . MET A 1 202 ? 21.438 -5.390 -29.312 1.00 91.75 202 MET A C 1
ATOM 1653 O O . MET A 1 202 ? 20.442 -5.940 -29.784 1.00 91.75 202 MET A O 1
ATOM 1657 N N . ARG A 1 203 ? 22.639 -5.448 -29.906 1.00 94.12 203 ARG A N 1
ATOM 1658 C CA . ARG A 1 203 ? 22.886 -6.230 -31.128 1.00 94.12 203 ARG A CA 1
ATOM 1659 C C . ARG A 1 203 ? 22.686 -7.720 -30.887 1.00 94.12 203 ARG A C 1
ATOM 1661 O O . ARG A 1 203 ? 21.892 -8.327 -31.591 1.00 94.12 203 ARG A O 1
ATOM 1668 N N . ARG A 1 204 ? 23.290 -8.281 -29.833 1.00 95.31 204 ARG A N 1
ATOM 1669 C CA . ARG A 1 204 ? 23.115 -9.701 -29.477 1.00 95.31 204 ARG A CA 1
ATOM 1670 C C . ARG A 1 204 ? 21.646 -10.073 -29.275 1.00 95.31 204 ARG A C 1
ATOM 1672 O O . ARG A 1 204 ? 21.202 -11.097 -29.783 1.00 95.31 204 ARG A O 1
ATOM 1679 N N . VAL A 1 205 ? 20.895 -9.240 -28.555 1.00 93.25 205 VAL A N 1
ATOM 1680 C CA . VAL A 1 205 ? 19.457 -9.441 -28.316 1.00 93.25 205 VAL A CA 1
ATOM 1681 C C . VAL A 1 205 ? 18.671 -9.366 -29.628 1.00 93.25 205 VAL A C 1
ATOM 1683 O O . VAL A 1 205 ? 17.820 -10.215 -29.885 1.00 93.25 205 VAL A O 1
ATOM 1686 N N . THR A 1 206 ? 18.987 -8.389 -30.480 1.00 94.31 206 THR A N 1
ATOM 1687 C CA . THR A 1 206 ? 18.348 -8.207 -31.791 1.00 94.31 206 THR A CA 1
ATOM 1688 C C . THR A 1 206 ? 18.581 -9.404 -32.708 1.00 94.31 206 THR A C 1
ATOM 1690 O O . THR A 1 206 ? 17.619 -9.942 -33.252 1.00 94.31 206 THR A O 1
ATOM 1693 N N . ASP A 1 207 ? 19.833 -9.839 -32.852 1.00 96.19 207 ASP A N 1
ATOM 1694 C CA . ASP A 1 207 ? 20.220 -10.941 -33.738 1.00 96.19 207 ASP A CA 1
ATOM 1695 C C . ASP A 1 207 ? 19.598 -12.262 -33.276 1.00 96.19 207 ASP A C 1
ATOM 1697 O O . ASP A 1 207 ? 19.106 -13.047 -34.088 1.00 96.19 207 ASP A O 1
ATOM 1701 N N . TRP A 1 208 ? 19.554 -12.489 -31.959 1.00 97.38 208 TRP A N 1
ATOM 1702 C CA . TRP A 1 208 ? 18.927 -13.679 -31.398 1.00 97.38 208 TRP A CA 1
ATOM 1703 C C . TRP A 1 208 ? 17.419 -13.704 -31.671 1.00 97.38 208 TRP A C 1
ATOM 1705 O O . TRP A 1 208 ? 16.916 -14.691 -32.216 1.00 97.38 208 TRP A O 1
ATOM 1715 N N . PHE A 1 209 ? 16.694 -12.620 -31.361 1.00 97.44 209 PHE A N 1
ATOM 1716 C CA . PHE A 1 209 ? 15.249 -12.567 -31.600 1.00 97.44 209 PHE A CA 1
ATOM 1717 C C . PHE A 1 209 ? 14.895 -12.579 -33.088 1.00 97.44 209 PHE A C 1
ATOM 1719 O O . PHE A 1 209 ? 13.880 -13.160 -33.451 1.00 97.44 209 PHE A O 1
ATOM 1726 N N . ALA A 1 210 ? 15.735 -12.028 -33.969 1.00 96.12 210 ALA A N 1
ATOM 1727 C CA . ALA A 1 210 ? 15.495 -12.069 -35.412 1.00 96.12 210 ALA A CA 1
ATOM 1728 C C . ALA A 1 210 ? 15.351 -13.502 -35.955 1.00 96.12 210 ALA A C 1
ATOM 1730 O O . ALA A 1 210 ? 14.590 -13.720 -36.896 1.00 96.12 210 ALA A O 1
ATOM 1731 N N . VAL A 1 211 ? 16.060 -14.468 -35.359 1.00 97.25 211 VAL A N 1
ATOM 1732 C CA . VAL A 1 211 ? 16.016 -15.883 -35.760 1.00 97.25 211 VAL A CA 1
ATOM 1733 C C . VAL A 1 211 ? 14.964 -16.670 -34.973 1.00 97.25 211 VAL A C 1
ATOM 1735 O O . VAL A 1 211 ? 14.288 -17.519 -35.548 1.00 97.25 211 VAL A O 1
ATOM 1738 N N . HIS A 1 212 ? 14.824 -16.408 -33.670 1.00 97.50 212 HIS A N 1
ATOM 1739 C CA . HIS A 1 212 ? 14.030 -17.256 -32.771 1.00 97.50 212 HIS A CA 1
ATOM 1740 C C . HIS A 1 212 ? 12.596 -16.760 -32.555 1.00 97.50 212 HIS A C 1
ATOM 1742 O O . HIS A 1 212 ? 11.690 -17.577 -32.412 1.00 97.50 212 HIS A O 1
ATOM 1748 N N . ASP A 1 213 ? 12.382 -15.442 -32.516 1.00 96.94 213 ASP A N 1
ATOM 1749 C CA . ASP A 1 213 ? 11.060 -14.837 -32.322 1.00 96.94 213 ASP A CA 1
ATOM 1750 C C . ASP A 1 213 ? 10.990 -13.434 -32.965 1.00 96.94 213 ASP A C 1
ATOM 1752 O O . ASP A 1 213 ? 11.185 -12.405 -32.300 1.00 96.94 213 ASP A O 1
ATOM 1756 N N . PRO A 1 214 ? 10.701 -13.372 -34.280 1.00 95.81 214 PRO A N 1
ATOM 1757 C CA . PRO A 1 214 ? 10.589 -12.107 -35.002 1.00 95.81 214 PRO A CA 1
ATOM 1758 C C . PRO A 1 214 ? 9.482 -11.187 -34.466 1.00 95.81 214 PRO A C 1
ATOM 1760 O O . PRO A 1 214 ? 9.572 -9.966 -34.620 1.00 95.81 214 PRO A O 1
ATOM 1763 N N . TRP A 1 215 ? 8.445 -11.743 -33.828 1.00 95.38 215 TRP A N 1
ATOM 1764 C CA . TRP A 1 215 ? 7.344 -10.965 -33.257 1.00 95.38 215 TRP A CA 1
ATOM 1765 C C . TRP A 1 215 ? 7.764 -10.269 -31.967 1.00 95.38 215 TRP A C 1
ATOM 1767 O O . TRP A 1 215 ? 7.452 -9.091 -31.783 1.00 95.38 215 TRP A O 1
ATOM 1777 N N . MET A 1 216 ? 8.537 -10.947 -31.115 1.00 95.00 216 MET A N 1
ATOM 1778 C CA . MET A 1 216 ? 9.171 -10.306 -29.964 1.00 95.00 216 MET A CA 1
ATOM 1779 C C . MET A 1 216 ? 10.121 -9.195 -30.413 1.00 95.00 216 MET A C 1
ATOM 1781 O O . MET A 1 216 ? 10.086 -8.098 -29.856 1.00 95.00 216 MET A O 1
ATOM 1785 N N . LEU A 1 217 ? 10.914 -9.422 -31.468 1.00 96.00 217 LEU A N 1
ATOM 1786 C CA . LEU A 1 217 ? 11.785 -8.375 -32.006 1.00 96.00 217 LEU A CA 1
ATOM 1787 C C . LEU A 1 217 ? 10.991 -7.149 -32.476 1.00 96.00 217 LEU A C 1
ATOM 1789 O O . LEU A 1 217 ? 11.389 -6.013 -32.205 1.00 96.00 217 LEU A O 1
ATOM 1793 N N . LEU A 1 218 ? 9.872 -7.362 -33.172 1.00 94.75 218 LEU A N 1
ATOM 1794 C CA . LEU A 1 218 ? 8.980 -6.280 -33.580 1.00 94.75 218 LEU A CA 1
ATOM 1795 C C . LEU A 1 218 ? 8.441 -5.519 -32.363 1.00 94.75 218 LEU A C 1
ATOM 1797 O O . LEU A 1 218 ? 8.483 -4.291 -32.362 1.00 94.75 218 LEU A O 1
ATOM 1801 N N . ALA A 1 219 ? 7.996 -6.221 -31.318 1.00 94.94 219 ALA A N 1
ATOM 1802 C CA . ALA A 1 219 ? 7.520 -5.591 -30.090 1.00 94.94 219 ALA A CA 1
ATOM 1803 C C . ALA A 1 219 ? 8.613 -4.738 -29.424 1.00 94.94 219 ALA A C 1
ATOM 1805 O O . ALA A 1 219 ? 8.377 -3.570 -29.119 1.00 94.94 219 ALA A O 1
ATOM 1806 N N . CYS A 1 220 ? 9.837 -5.262 -29.298 1.00 93.56 220 CYS A N 1
ATOM 1807 C CA . CYS A 1 220 ? 10.977 -4.502 -28.781 1.00 93.56 220 CYS A CA 1
ATOM 1808 C C . CYS A 1 220 ? 11.283 -3.258 -29.629 1.00 93.56 220 CYS A C 1
ATOM 1810 O O . CYS A 1 220 ? 11.559 -2.193 -29.080 1.00 93.56 220 CYS A O 1
ATOM 1812 N N . ARG A 1 221 ? 11.212 -3.361 -30.963 1.00 93.62 221 ARG A N 1
ATOM 1813 C CA . ARG A 1 221 ? 11.398 -2.214 -31.869 1.00 93.62 221 ARG A CA 1
ATOM 1814 C C . ARG A 1 221 ? 10.297 -1.173 -31.698 1.00 93.62 221 ARG A C 1
ATOM 1816 O O . ARG A 1 221 ? 10.601 0.014 -31.664 1.00 93.62 221 ARG A O 1
ATOM 1823 N N . MET A 1 222 ? 9.045 -1.600 -31.556 1.00 94.31 222 MET A N 1
ATOM 1824 C CA . MET A 1 222 ? 7.926 -0.699 -31.282 1.00 94.31 222 MET A CA 1
ATOM 1825 C C . MET A 1 222 ? 8.155 0.057 -29.972 1.00 94.31 222 MET A C 1
ATOM 1827 O O . MET A 1 222 ? 8.098 1.284 -29.977 1.00 94.31 222 MET A O 1
ATOM 1831 N N . GLU A 1 223 ? 8.499 -0.634 -28.881 1.00 93.62 223 GLU A N 1
ATOM 1832 C CA . GLU A 1 223 ? 8.831 0.015 -27.603 1.00 93.62 223 GLU A CA 1
ATOM 1833 C C . GLU A 1 223 ? 10.016 0.981 -27.733 1.00 93.62 223 GLU A C 1
ATOM 1835 O O . GLU A 1 223 ? 9.956 2.093 -27.216 1.00 93.62 223 GLU A O 1
ATOM 1840 N N . TYR A 1 224 ? 11.071 0.602 -28.459 1.00 91.19 224 TYR A N 1
ATOM 1841 C CA . TYR A 1 224 ? 12.274 1.422 -28.605 1.00 91.19 224 TYR A CA 1
ATOM 1842 C C . TYR A 1 224 ? 12.054 2.682 -29.455 1.00 91.19 224 TYR A C 1
ATOM 1844 O O . TYR A 1 224 ? 12.480 3.766 -29.066 1.00 91.19 224 TYR A O 1
ATOM 1852 N N . TYR A 1 225 ? 11.399 2.564 -30.613 1.00 93.50 225 TYR A N 1
ATOM 1853 C CA . TYR A 1 225 ? 11.251 3.682 -31.552 1.00 93.50 225 TYR A CA 1
ATOM 1854 C C . TYR A 1 225 ? 10.054 4.579 -31.246 1.00 93.50 225 TYR A C 1
ATOM 1856 O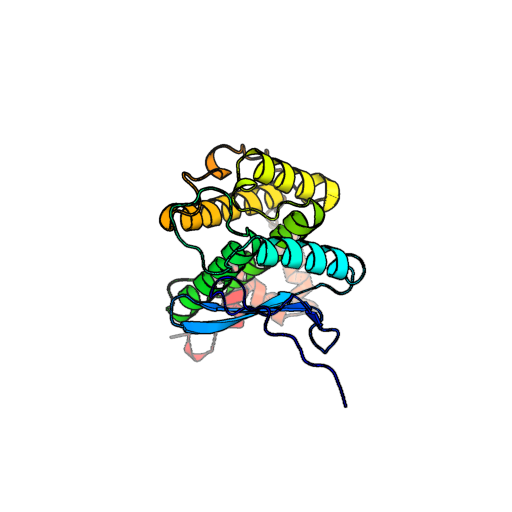 O . TYR A 1 225 ? 10.115 5.779 -31.500 1.00 93.50 225 TYR A O 1
ATOM 1864 N N . THR A 1 226 ? 8.971 4.021 -30.705 1.00 93.56 226 THR A N 1
ATOM 1865 C CA . THR A 1 226 ? 7.753 4.794 -30.406 1.00 93.56 226 THR A CA 1
ATOM 1866 C C . THR A 1 226 ? 7.649 5.187 -28.937 1.00 93.56 226 THR A C 1
ATOM 1868 O O . THR A 1 226 ? 6.788 5.988 -28.580 1.00 93.56 226 THR A O 1
ATOM 1871 N N . MET A 1 227 ? 8.511 4.632 -28.074 1.00 92.81 227 MET A N 1
ATOM 1872 C CA . MET A 1 227 ? 8.459 4.809 -26.617 1.00 92.81 227 MET A CA 1
ATOM 1873 C C . MET A 1 227 ? 7.117 4.379 -25.997 1.00 92.81 227 MET A C 1
ATOM 1875 O O . MET A 1 227 ? 6.795 4.762 -24.867 1.00 92.81 227 MET A O 1
ATOM 1879 N N . ILE A 1 228 ? 6.330 3.570 -26.717 1.00 94.38 228 ILE A N 1
ATOM 1880 C CA . ILE A 1 228 ? 5.100 2.968 -26.208 1.00 94.38 228 ILE A CA 1
ATOM 1881 C C . ILE A 1 228 ? 5.437 1.991 -25.082 1.00 94.38 228 ILE A C 1
ATOM 1883 O O . ILE A 1 228 ? 6.407 1.237 -25.159 1.00 94.38 228 ILE A O 1
ATOM 1887 N N . ARG A 1 229 ? 4.646 1.981 -24.006 1.00 93.50 229 ARG A N 1
ATOM 1888 C CA . ARG A 1 229 ? 4.874 1.023 -22.916 1.00 93.50 229 ARG A CA 1
ATOM 1889 C C . ARG A 1 229 ? 4.394 -0.370 -23.326 1.00 93.50 229 ARG A C 1
ATOM 1891 O O . ARG A 1 229 ? 3.362 -0.455 -23.989 1.00 93.50 229 ARG A O 1
ATOM 1898 N N . PRO A 1 230 ? 4.990 -1.459 -22.806 1.00 93.50 230 PRO A N 1
ATOM 1899 C CA . PRO A 1 230 ? 4.540 -2.820 -23.114 1.00 93.50 230 PRO A CA 1
ATOM 1900 C C . PRO A 1 230 ? 3.032 -3.023 -22.901 1.00 93.50 230 PRO A C 1
ATOM 1902 O O . PRO A 1 230 ? 2.334 -3.621 -23.713 1.00 93.50 230 PRO A O 1
ATOM 1905 N N . SER A 1 231 ? 2.485 -2.462 -21.815 1.00 91.69 231 SER A N 1
ATOM 1906 C CA . SER A 1 231 ? 1.055 -2.562 -21.502 1.00 91.69 231 SER A CA 1
ATOM 1907 C C . SER A 1 231 ? 0.156 -1.723 -22.414 1.00 91.69 231 SER A C 1
ATOM 1909 O O . SER A 1 231 ? -1.044 -1.970 -22.480 1.00 91.69 231 SER A O 1
ATOM 1911 N N . GLU A 1 232 ? 0.682 -0.691 -23.063 1.00 93.31 232 GLU A N 1
ATOM 1912 C CA . GLU A 1 232 ? -0.024 0.112 -24.066 1.00 93.31 232 GLU A CA 1
ATOM 1913 C C . GLU A 1 232 ? 0.069 -0.566 -25.438 1.00 93.31 232 GLU A C 1
ATOM 1915 O O . GLU A 1 232 ? -0.955 -0.699 -26.100 1.00 93.31 232 GLU A O 1
ATOM 1920 N N . LEU A 1 233 ? 1.237 -1.118 -25.788 1.00 94.56 233 LEU A N 1
ATOM 1921 C CA . LEU A 1 233 ? 1.480 -1.849 -27.034 1.00 94.56 233 LEU A CA 1
ATOM 1922 C C . LEU A 1 233 ? 0.518 -3.024 -27.224 1.00 94.56 233 LEU A C 1
ATOM 1924 O O . LEU A 1 233 ? -0.083 -3.159 -28.282 1.00 94.56 233 LEU A O 1
ATOM 1928 N N . VAL A 1 234 ? 0.284 -3.825 -26.180 1.00 93.44 234 VAL A N 1
ATOM 1929 C CA . VAL A 1 234 ? -0.667 -4.955 -26.242 1.00 93.44 234 VAL A CA 1
ATOM 1930 C C . VAL A 1 234 ? -2.133 -4.535 -26.423 1.00 93.44 234 VAL A C 1
ATOM 1932 O O . VAL A 1 234 ? -2.991 -5.386 -26.639 1.00 93.44 234 VAL A O 1
ATOM 1935 N N . ARG A 1 235 ? -2.451 -3.241 -26.290 1.00 94.00 235 ARG A N 1
ATOM 1936 C CA . ARG A 1 235 ? -3.799 -2.689 -26.499 1.00 94.00 235 ARG A CA 1
ATOM 1937 C C . ARG A 1 235 ? -3.927 -1.901 -27.802 1.00 94.00 235 ARG A C 1
ATOM 1939 O O . ARG A 1 235 ? -5.041 -1.486 -28.110 1.00 94.00 235 ARG A O 1
ATOM 1946 N N . LEU A 1 236 ? -2.826 -1.712 -28.530 1.00 93.25 236 LEU A N 1
ATOM 1947 C CA . LEU A 1 236 ? -2.786 -0.972 -29.783 1.00 93.25 236 LEU A CA 1
ATOM 1948 C C . LEU A 1 236 ? -3.611 -1.696 -30.853 1.00 93.25 236 LEU A C 1
ATOM 1950 O O . LEU A 1 236 ? -3.480 -2.906 -31.046 1.00 93.25 236 LEU A O 1
ATOM 1954 N N . ARG A 1 237 ? -4.463 -0.953 -31.555 1.00 93.75 237 ARG A N 1
ATOM 1955 C CA . ARG A 1 237 ? -5.264 -1.439 -32.680 1.00 93.75 237 ARG A CA 1
ATOM 1956 C C . ARG A 1 237 ? -4.793 -0.782 -33.967 1.00 93.75 237 ARG A C 1
ATOM 1958 O O . ARG A 1 237 ? -4.303 0.340 -33.958 1.00 93.75 237 ARG A O 1
ATOM 1965 N N . VAL A 1 238 ? -5.014 -1.454 -35.098 1.00 91.94 238 VAL A N 1
ATOM 1966 C CA . VAL A 1 238 ? -4.707 -0.890 -36.427 1.00 91.94 238 VAL A CA 1
ATOM 1967 C C . VAL A 1 238 ? -5.443 0.438 -36.649 1.00 91.94 238 VAL A C 1
ATOM 1969 O O . VAL A 1 238 ? -4.888 1.349 -37.244 1.00 91.94 238 VAL A O 1
ATOM 1972 N N . SER A 1 239 ? -6.653 0.578 -36.096 1.00 94.94 239 SER A N 1
ATOM 1973 C CA . SER A 1 239 ? -7.450 1.812 -36.139 1.00 94.94 239 SER A CA 1
ATOM 1974 C C . SER A 1 239 ? -6.846 3.003 -35.389 1.00 94.94 239 SER A C 1
ATOM 1976 O O . SER A 1 239 ? -7.355 4.109 -35.526 1.00 94.94 239 SER A O 1
ATOM 1978 N N . ASP A 1 240 ? -5.824 2.786 -34.559 1.00 91.81 240 ASP A N 1
ATOM 1979 C CA . ASP A 1 240 ? -5.190 3.846 -33.770 1.00 91.81 240 ASP A CA 1
ATOM 1980 C C . ASP A 1 240 ? -4.075 4.564 -34.559 1.00 91.81 240 ASP A C 1
ATOM 1982 O O . ASP A 1 240 ? -3.520 5.552 -34.079 1.00 91.81 240 ASP A O 1
ATOM 1986 N N . ILE A 1 241 ? -3.742 4.074 -35.761 1.00 88.00 241 ILE A N 1
ATOM 1987 C CA . ILE A 1 241 ? -2.729 4.633 -36.663 1.00 88.00 241 ILE A CA 1
ATOM 1988 C C . ILE A 1 241 ? -3.452 5.420 -37.765 1.00 88.00 241 ILE A C 1
ATOM 1990 O O . ILE A 1 241 ? -4.229 4.838 -38.522 1.00 88.00 241 ILE A O 1
ATOM 1994 N N . TYR A 1 242 ? -3.194 6.729 -37.830 1.00 78.69 242 TYR A N 1
ATOM 1995 C CA . TYR A 1 242 ? -3.723 7.658 -38.838 1.00 78.69 242 TYR A CA 1
ATOM 1996 C C . TYR A 1 242 ? -2.655 8.044 -39.858 1.00 78.69 242 TYR A C 1
ATOM 1998 O O . TYR A 1 242 ? -1.482 8.199 -39.442 1.00 78.69 242 TYR A O 1
#

pLDDT: mean 80.11, std 18.51, range [25.86, 97.88]

Foldseek 3Di:
DDDPQDQPDDPPKRKGQWDFDPPPFTFTWMWTQAPVRDIDIDTGGDPPVCPPCRVVVSVVSNVLVVVVQDQRDDDDDQKSHWPVSLLVVVLVVQVVCVVVVVDPPVVSVVLVVLSVLLVVLCSVVVVTILNSPALVSLVVSLVCCCPVVVDALVVSVVSLVSLQVSQVVCCVRPSDVHRRSVPDDRDDHDPDPDDDQDPVRVVVVLVVCVPVPVPVNVLVVCCVPVVQDSVRSVVDDPVVPD